Protein AF-G3ILC7-F1 (afdb_monomer_lite)

Organism: Cricetulus griseus (NCBI:txid10029)

pLDDT: mean 73.72, std 22.48, range [29.28, 97.94]

Secondary structure (DSSP, 8-state):
---PPPPP-------EEEEEGGGEEEEEEE--HHHHHHHHHHHHHHHHHT-PPS---------------SSSSS---EEEE--S-HHHHHHHHHHHHHHHT-SSEEEEE-GGGGG--HHHHHHHHHHHHHHS-EEEEEEETTEEEEEEES-HHHHHHHHHHHHHHHHHHHHHHHHHHHHHHHHHHT-

InterPro domains:
  IPR052056 Mono-ADP-ribosyltransferase ARTD/PARP [PTHR14453] (25-182)
  IPR057049 PARP14-like, eighth type I KH domain [PF23254] (106-169)

Structure (mmCIF, N/CA/C/O backbone):
data_AF-G3ILC7-F1
#
_entry.id   AF-G3ILC7-F1
#
loop_
_atom_site.group_PDB
_atom_site.id
_atom_site.type_symbol
_atom_site.label_atom_id
_atom_site.label_alt_id
_atom_site.label_comp_id
_atom_site.label_asym_id
_atom_site.label_entity_id
_atom_site.label_seq_id
_atom_site.pdbx_PDB_ins_code
_atom_site.Cartn_x
_atom_site.Cartn_y
_atom_site.Cartn_z
_atom_site.occupancy
_atom_site.B_iso_or_equiv
_atom_site.auth_seq_id
_atom_site.auth_comp_id
_atom_site.auth_asym_id
_atom_site.auth_atom_id
_atom_site.pdbx_PDB_model_num
ATOM 1 N N . MET A 1 1 ? -26.495 -52.339 -18.171 1.00 36.44 1 MET A N 1
ATOM 2 C CA . MET A 1 1 ? -25.657 -51.395 -17.406 1.00 36.44 1 MET A CA 1
ATOM 3 C C . MET A 1 1 ? -25.789 -50.063 -18.103 1.00 36.44 1 MET A C 1
ATOM 5 O O . MET A 1 1 ? -25.164 -49.865 -19.132 1.00 36.44 1 MET A O 1
ATOM 9 N N . GLU A 1 2 ? -26.702 -49.233 -17.615 1.00 30.00 2 GLU A N 1
ATOM 10 C CA . GLU A 1 2 ? -26.857 -47.849 -18.063 1.00 30.00 2 GLU A CA 1
ATOM 11 C C . GLU A 1 2 ? -25.769 -47.026 -17.366 1.00 30.00 2 GLU A C 1
ATOM 13 O O . GLU A 1 2 ? -25.673 -47.042 -16.137 1.00 30.00 2 GLU A O 1
ATOM 18 N N . LEU A 1 3 ? -24.903 -46.383 -18.148 1.00 32.28 3 LEU A N 1
ATOM 19 C CA . LEU A 1 3 ? -23.934 -45.415 -17.645 1.00 32.28 3 LEU A CA 1
ATOM 20 C C . LEU A 1 3 ? -24.656 -44.075 -17.511 1.00 32.28 3 LEU A C 1
ATOM 22 O O . LEU A 1 3 ? -24.985 -43.442 -18.511 1.00 32.28 3 LEU A O 1
ATOM 26 N N . SER A 1 4 ? -24.912 -43.654 -16.275 1.00 35.25 4 SER A N 1
ATOM 27 C CA . SER A 1 4 ? -25.427 -42.316 -15.989 1.00 35.25 4 SER A CA 1
ATOM 28 C C . SER A 1 4 ? -24.434 -41.248 -16.473 1.00 35.25 4 SER A C 1
ATOM 30 O O . SER A 1 4 ? -23.230 -41.399 -16.240 1.00 35.25 4 SER A O 1
ATOM 32 N N . PRO A 1 5 ? -24.893 -40.154 -17.104 1.00 36.25 5 PRO A N 1
ATOM 33 C CA . PRO A 1 5 ? -24.014 -39.059 -17.484 1.00 36.25 5 PRO A CA 1
ATOM 34 C C . PRO A 1 5 ? -23.532 -38.297 -16.242 1.00 36.25 5 PRO A C 1
ATOM 36 O O . PRO A 1 5 ? -24.313 -37.945 -15.358 1.00 36.25 5 PRO A O 1
ATOM 39 N N . ILE A 1 6 ? -22.222 -38.049 -16.196 1.00 36.16 6 ILE A N 1
ATOM 40 C CA . ILE A 1 6 ? -21.564 -37.156 -15.240 1.00 36.16 6 ILE A CA 1
ATOM 41 C C . ILE A 1 6 ? -22.166 -35.757 -15.399 1.00 36.16 6 ILE A C 1
ATOM 43 O O . ILE A 1 6 ? -22.054 -35.134 -16.453 1.00 36.16 6 ILE A O 1
ATOM 47 N N . SER A 1 7 ? -22.823 -35.280 -14.343 1.00 37.12 7 SER A N 1
ATOM 48 C CA . SER A 1 7 ? -23.274 -33.895 -14.238 1.00 37.12 7 SER A CA 1
ATOM 49 C C . SER A 1 7 ? -22.043 -32.982 -14.148 1.00 37.12 7 SER A C 1
ATOM 51 O O . SER A 1 7 ? -21.129 -33.308 -13.383 1.00 37.12 7 SER A O 1
ATOM 53 N N . PRO A 1 8 ? -21.978 -31.852 -14.877 1.00 35.16 8 PRO A N 1
ATOM 54 C CA . PRO A 1 8 ? -20.917 -30.878 -14.671 1.00 35.16 8 PRO A CA 1
ATOM 55 C C . PRO A 1 8 ? -21.060 -30.332 -13.249 1.00 35.16 8 PRO A C 1
ATOM 57 O O . PRO A 1 8 ? -22.100 -29.785 -12.882 1.00 35.16 8 PRO A O 1
ATOM 60 N N . GLY A 1 9 ? -20.041 -30.569 -12.425 1.00 29.28 9 GLY A N 1
ATOM 61 C CA . GLY A 1 9 ? -19.979 -30.048 -11.070 1.00 29.28 9 GLY A CA 1
ATOM 62 C C . GLY A 1 9 ? -19.940 -28.530 -11.128 1.00 29.28 9 GLY A C 1
ATOM 63 O O . GLY A 1 9 ? -18.918 -27.949 -11.479 1.00 29.28 9 GLY A O 1
ATOM 64 N N . THR A 1 10 ? -21.059 -27.896 -10.798 1.00 35.81 10 THR A N 1
ATOM 65 C CA . THR A 1 10 ? -21.107 -26.474 -10.480 1.00 35.81 10 THR A CA 1
ATOM 66 C C . THR A 1 10 ? -20.247 -26.290 -9.236 1.00 35.81 10 THR A C 1
ATOM 68 O O . THR A 1 10 ? -20.593 -26.777 -8.157 1.00 35.81 10 THR A O 1
ATOM 71 N N . THR A 1 11 ? -19.081 -25.664 -9.383 1.00 36.62 11 THR A N 1
ATOM 72 C CA . THR A 1 11 ? -18.300 -25.220 -8.230 1.00 36.62 11 THR A CA 1
ATOM 73 C C . THR A 1 11 ? -19.185 -24.277 -7.413 1.00 36.62 11 THR A C 1
ATOM 75 O O . THR A 1 11 ? -19.770 -23.351 -7.980 1.00 36.62 11 THR A O 1
ATOM 78 N N . PRO A 1 12 ? -19.372 -24.511 -6.104 1.00 36.44 12 PRO A N 1
ATOM 79 C CA . PRO A 1 12 ? -20.221 -23.638 -5.313 1.00 36.44 12 PRO A CA 1
ATOM 80 C C . PRO A 1 12 ? -19.581 -22.246 -5.261 1.00 36.44 12 PRO A C 1
ATOM 82 O O . PRO A 1 12 ? -18.451 -22.109 -4.783 1.00 36.44 12 PRO A O 1
ATOM 85 N N . SER A 1 13 ? -20.303 -21.215 -5.728 1.00 45.78 13 SER A N 1
ATOM 86 C CA . SER A 1 13 ? -20.018 -19.817 -5.371 1.00 45.78 13 SER A CA 1
ATOM 87 C C . SER A 1 13 ? -19.906 -19.763 -3.852 1.00 45.78 13 SER A C 1
ATOM 89 O O . SER A 1 13 ? -20.893 -19.907 -3.128 1.00 45.78 13 SER A O 1
ATOM 91 N N . SER A 1 14 ? -18.677 -19.651 -3.363 1.00 49.22 14 SER A N 1
ATOM 92 C CA . SER A 1 14 ? -18.388 -19.714 -1.939 1.00 49.22 14 SER A CA 1
ATOM 93 C C . SER A 1 14 ? -18.613 -18.331 -1.348 1.00 49.22 14 SER A C 1
ATOM 95 O O . SER A 1 14 ? -17.687 -17.526 -1.263 1.00 49.22 14 SER A O 1
ATOM 97 N N . ASN A 1 15 ? -19.863 -18.052 -0.983 1.00 54.12 15 ASN A N 1
ATOM 98 C CA . ASN A 1 15 ? -20.236 -16.843 -0.259 1.00 54.12 15 ASN A CA 1
ATOM 99 C C . ASN A 1 15 ? -19.631 -16.911 1.148 1.00 54.12 15 ASN A C 1
ATOM 101 O O . ASN A 1 15 ? -19.966 -17.817 1.915 1.00 54.12 15 ASN A O 1
ATOM 105 N N . VAL A 1 16 ? -18.750 -15.970 1.492 1.00 57.81 16 VAL A N 1
ATOM 106 C CA . VAL A 1 16 ? -18.211 -15.841 2.855 1.00 57.81 16 VAL A CA 1
ATOM 107 C C . VAL A 1 16 ? -18.828 -14.628 3.523 1.00 57.81 16 VAL A C 1
ATOM 109 O O . VAL A 1 16 ? -18.954 -13.564 2.920 1.00 57.81 16 VAL A O 1
ATOM 112 N N . MET A 1 17 ? -19.243 -14.812 4.773 1.00 57.06 17 MET A N 1
ATOM 113 C CA . MET A 1 17 ? -19.791 -13.760 5.612 1.00 57.06 17 MET A CA 1
ATOM 114 C C . MET A 1 17 ? -18.771 -13.428 6.698 1.00 57.06 17 MET A C 1
ATOM 116 O O . MET A 1 17 ? -18.520 -14.247 7.580 1.00 57.06 17 MET A O 1
ATOM 120 N N . LEU A 1 18 ? -18.197 -12.232 6.634 1.00 60.34 18 LEU A N 1
ATOM 121 C CA . LEU A 1 18 ? -17.281 -11.716 7.647 1.00 60.34 18 LEU A CA 1
ATOM 122 C C . LEU A 1 18 ? -18.056 -10.876 8.654 1.00 60.34 18 LEU A C 1
ATOM 124 O O . LEU A 1 18 ? -18.865 -10.036 8.264 1.00 60.34 18 LEU A O 1
ATOM 128 N N . GLN A 1 19 ? -17.805 -11.079 9.943 1.00 53.31 19 GLN A N 1
ATOM 129 C CA . GLN A 1 19 ? -18.230 -10.133 10.972 1.00 53.31 19 GLN A CA 1
ATOM 130 C C . GLN A 1 19 ? -17.264 -8.951 10.926 1.00 53.31 19 GLN A C 1
ATOM 132 O O . GLN A 1 19 ? -16.068 -9.127 11.144 1.00 53.31 19 GLN A O 1
ATOM 137 N N . ILE A 1 20 ? -17.778 -7.767 10.623 1.00 60.50 20 ILE A N 1
ATOM 138 C CA . ILE A 1 20 ? -17.030 -6.520 10.785 1.00 60.50 20 ILE A CA 1
ATOM 139 C C . ILE A 1 20 ? -17.476 -5.869 12.104 1.00 60.50 20 ILE A C 1
ATOM 141 O O . ILE A 1 20 ? -18.526 -6.219 12.657 1.00 60.50 20 ILE A O 1
ATOM 145 N N . GLY A 1 21 ? -16.667 -4.962 12.656 1.00 48.34 21 GLY A N 1
ATOM 146 C CA . GLY A 1 21 ? -16.980 -4.284 13.919 1.00 48.34 21 GLY A CA 1
ATOM 147 C C . GLY A 1 21 ? -18.415 -3.721 13.962 1.00 48.34 21 GLY A C 1
ATOM 148 O O . GLY A 1 21 ? -18.997 -3.385 12.936 1.00 48.34 21 GLY A O 1
ATOM 149 N N . GLN A 1 22 ? -18.994 -3.613 15.165 1.00 47.81 22 GLN A N 1
ATOM 150 C CA . GLN A 1 22 ? -20.378 -3.153 15.419 1.00 47.81 22 GLN A CA 1
ATOM 151 C C . GLN A 1 22 ? -21.516 -4.134 15.054 1.00 47.81 22 GLN A C 1
ATOM 153 O O . GLN A 1 22 ? -22.669 -3.720 14.943 1.00 47.81 22 GLN A O 1
ATOM 158 N N . GLY A 1 23 ? -21.239 -5.436 14.912 1.00 49.91 23 GLY A N 1
ATOM 159 C CA . GLY A 1 23 ? -22.278 -6.449 14.653 1.00 49.91 23 GLY A CA 1
ATOM 160 C C . GLY A 1 23 ? -22.820 -6.429 13.220 1.00 49.91 23 GLY A C 1
ATOM 161 O O . GLY A 1 23 ? -23.864 -7.020 12.940 1.00 49.91 23 GLY A O 1
ATOM 162 N N . GLN A 1 24 ? -22.118 -5.748 12.316 1.00 50.69 24 GLN A N 1
ATOM 163 C CA . GLN A 1 24 ? -22.395 -5.774 10.888 1.00 50.69 24 GLN A CA 1
ATOM 164 C C . GLN A 1 24 ? -21.724 -6.997 10.254 1.00 50.69 24 GLN A C 1
ATOM 166 O O . GLN A 1 24 ? -20.690 -7.481 10.716 1.00 50.69 24 GLN A O 1
ATOM 171 N N . THR A 1 25 ? -22.314 -7.503 9.175 1.00 48.38 25 THR A N 1
ATOM 172 C CA . THR A 1 25 ? -21.711 -8.565 8.370 1.00 48.38 25 THR A CA 1
ATOM 173 C C . THR A 1 25 ? -21.394 -8.044 6.978 1.00 48.38 25 THR A C 1
ATOM 175 O O . THR A 1 25 ? -22.165 -7.270 6.422 1.00 48.38 25 THR A O 1
ATOM 178 N N . LEU A 1 26 ? -20.255 -8.442 6.418 1.00 61.69 26 LEU A N 1
ATOM 179 C CA . LEU A 1 26 ? -19.885 -8.178 5.033 1.00 61.69 26 LEU A CA 1
ATOM 180 C C . LEU A 1 26 ? -19.928 -9.489 4.257 1.00 61.69 26 LEU A C 1
ATOM 182 O O . LEU A 1 26 ? -19.323 -10.478 4.676 1.00 61.69 26 LEU A O 1
ATOM 186 N N . GLN A 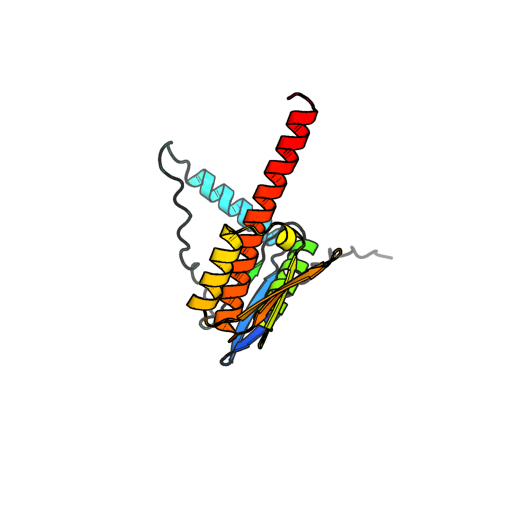1 27 ? -20.635 -9.503 3.131 1.00 64.00 27 GLN A N 1
ATOM 187 C CA . GLN A 1 27 ? -20.644 -10.658 2.236 1.00 64.00 27 GLN A CA 1
ATOM 188 C C . GLN A 1 27 ? -19.603 -10.483 1.133 1.00 64.00 27 GLN A C 1
ATOM 190 O O . GLN A 1 27 ? -19.665 -9.509 0.385 1.00 64.00 27 GLN A O 1
ATOM 195 N N . ILE A 1 28 ? -18.679 -11.434 1.003 1.00 63.06 28 ILE A N 1
ATOM 196 C CA . ILE A 1 28 ? -17.803 -11.536 -0.167 1.00 63.06 28 ILE A CA 1
ATOM 197 C C . ILE A 1 28 ? -18.391 -12.599 -1.087 1.00 63.06 28 ILE A C 1
ATOM 199 O O . ILE A 1 28 ? -18.446 -13.784 -0.742 1.00 63.06 28 ILE A O 1
ATOM 203 N N . VAL A 1 29 ? -18.860 -12.152 -2.250 1.00 59.38 29 VAL A N 1
ATOM 204 C CA . VAL A 1 29 ? -19.445 -13.011 -3.281 1.00 59.38 29 VAL A CA 1
ATOM 205 C C . VAL A 1 29 ? -18.416 -13.190 -4.387 1.00 59.38 29 VAL A C 1
ATOM 207 O O . VAL A 1 29 ? -17.982 -12.219 -5.006 1.00 59.38 29 VAL A O 1
ATOM 210 N N . GLN A 1 30 ? -18.022 -14.438 -4.630 1.00 54.72 30 GLN A N 1
ATOM 211 C CA . GLN A 1 30 ? -17.193 -14.805 -5.773 1.00 54.72 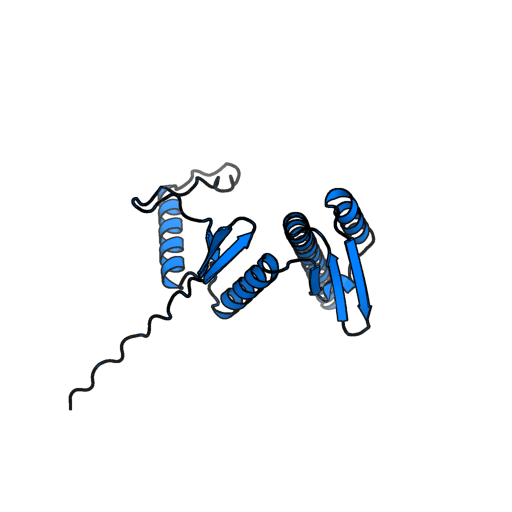30 GLN A CA 1
ATOM 212 C C . GLN A 1 30 ? -18.113 -15.145 -6.948 1.00 54.72 30 GLN A C 1
ATOM 214 O O . GLN A 1 30 ? -18.845 -16.141 -6.903 1.00 54.72 30 GLN A O 1
ATOM 219 N N . GLY A 1 31 ? -18.105 -14.306 -7.985 1.00 54.12 31 GLY A N 1
ATOM 220 C CA . GLY A 1 31 ? -18.853 -14.573 -9.211 1.00 54.12 31 GLY A CA 1
ATOM 221 C C . GLY A 1 31 ? -18.285 -15.773 -9.977 1.00 54.12 31 GLY A C 1
ATOM 222 O O . GLY A 1 31 ? -17.080 -15.872 -10.183 1.00 54.12 31 GLY A O 1
ATOM 223 N N . CYS A 1 32 ? -19.146 -16.687 -10.428 1.00 49.78 32 CYS A N 1
ATOM 224 C CA . CYS A 1 32 ? -18.773 -17.711 -11.406 1.00 49.78 32 CYS A CA 1
ATOM 225 C C . CYS A 1 32 ? -18.630 -17.094 -12.813 1.00 49.78 32 CYS A C 1
ATOM 227 O O . CYS A 1 32 ? -19.287 -16.099 -13.128 1.00 49.78 32 CYS A O 1
ATOM 229 N N . ILE A 1 33 ? -17.850 -17.742 -13.689 1.00 51.44 33 ILE A N 1
ATOM 230 C CA . ILE A 1 33 ? -17.643 -17.370 -15.109 1.00 51.44 33 ILE A CA 1
ATOM 231 C C . ILE A 1 33 ? -18.976 -17.088 -15.840 1.00 51.44 33 ILE A C 1
ATOM 233 O O . ILE A 1 33 ? -19.076 -16.186 -16.674 1.00 51.44 33 ILE A O 1
ATOM 237 N N . GLU A 1 34 ? -20.036 -17.822 -15.497 1.00 50.91 34 GLU A N 1
ATOM 238 C CA . GLU A 1 34 ? -21.376 -17.659 -16.074 1.00 50.91 34 GLU A CA 1
ATOM 239 C C . GLU A 1 34 ? -22.013 -16.296 -15.745 1.00 50.91 34 GLU A C 1
ATOM 241 O O . GLU A 1 34 ? -22.638 -15.680 -16.611 1.00 50.91 34 GLU A O 1
ATOM 246 N N . LEU A 1 35 ? -21.800 -15.776 -14.529 1.00 55.47 35 LEU A N 1
ATOM 247 C CA . LEU A 1 35 ? -22.321 -14.474 -14.101 1.00 55.47 35 LEU A CA 1
ATOM 248 C C . LEU A 1 35 ? -21.606 -13.327 -14.829 1.00 55.47 35 LEU A C 1
ATOM 250 O O . LEU A 1 35 ? -22.240 -12.349 -15.226 1.00 55.47 35 LEU A O 1
ATOM 254 N N . GLN A 1 36 ? -20.296 -13.476 -15.055 1.00 50.00 36 GLN A N 1
ATOM 255 C CA . GLN A 1 36 ? -19.500 -12.535 -15.842 1.00 50.00 36 GLN A CA 1
ATOM 256 C C . GLN A 1 36 ? -19.923 -12.551 -17.314 1.00 50.00 36 GLN A C 1
ATOM 258 O O . GLN A 1 36 ? -20.089 -11.492 -17.909 1.00 50.00 36 GLN A O 1
ATOM 263 N N . THR A 1 37 ? -20.146 -13.731 -17.896 1.00 55.12 37 THR A N 1
ATOM 264 C CA . THR A 1 37 ? -20.583 -13.862 -19.296 1.00 55.12 37 THR A CA 1
ATOM 265 C C . THR A 1 37 ? -21.942 -13.196 -19.504 1.00 55.12 37 THR A C 1
ATOM 267 O O . THR A 1 37 ? -22.119 -12.445 -20.462 1.00 55.12 37 THR A O 1
ATOM 270 N N . ALA A 1 38 ? -22.880 -13.402 -18.575 1.00 62.38 38 ALA A N 1
ATOM 271 C CA . ALA A 1 38 ? -24.177 -12.733 -18.593 1.00 62.38 38 ALA A CA 1
ATOM 272 C C . ALA A 1 38 ? -24.044 -11.210 -18.424 1.00 62.38 38 ALA A C 1
ATOM 274 O O . ALA A 1 38 ? -24.676 -10.457 -19.164 1.00 62.38 38 ALA A O 1
ATOM 275 N N . PHE A 1 39 ? -23.189 -10.747 -17.506 1.00 65.06 39 PHE A N 1
ATOM 276 C CA . PHE A 1 39 ? -22.925 -9.321 -17.310 1.00 65.06 39 PHE A CA 1
ATOM 277 C C . PHE A 1 39 ? -22.293 -8.674 -18.550 1.00 65.06 39 PHE A C 1
ATOM 279 O O . PHE A 1 39 ? -22.778 -7.649 -19.022 1.00 65.06 39 PHE A O 1
ATOM 286 N N . CYS A 1 40 ? -21.256 -9.284 -19.128 1.00 62.56 40 CYS A N 1
ATOM 287 C CA . CYS A 1 40 ? -20.611 -8.811 -20.350 1.00 62.56 40 CYS A CA 1
ATOM 288 C C . CYS A 1 40 ? -21.592 -8.787 -21.527 1.00 62.56 40 CYS A C 1
ATOM 290 O O . CYS A 1 40 ? -21.664 -7.777 -22.223 1.00 62.56 40 CYS A O 1
ATOM 292 N N . ALA A 1 41 ? -22.391 -9.842 -21.716 1.00 71.81 41 ALA A N 1
ATOM 293 C CA . ALA A 1 41 ? -23.409 -9.889 -22.763 1.00 71.81 41 ALA A CA 1
ATOM 294 C C . ALA A 1 41 ? -24.468 -8.784 -22.591 1.00 71.81 41 ALA A C 1
ATOM 296 O O . ALA A 1 41 ? -24.829 -8.123 -23.566 1.00 71.81 41 ALA A O 1
ATOM 297 N N . GLU A 1 42 ? -24.922 -8.535 -21.360 1.00 70.00 42 GLU A N 1
ATOM 298 C CA . GLU A 1 42 ? -25.873 -7.463 -21.050 1.00 70.00 42 GLU A CA 1
ATOM 299 C C . GLU A 1 42 ? -25.260 -6.072 -21.292 1.00 70.00 42 GLU A C 1
ATOM 301 O O . GLU A 1 42 ? -25.906 -5.198 -21.873 1.00 70.00 42 GLU A O 1
ATOM 306 N N . MET A 1 43 ? -23.992 -5.864 -20.926 1.00 67.12 43 MET A N 1
ATOM 307 C CA . MET A 1 43 ? -23.284 -4.602 -21.167 1.00 67.12 43 MET A CA 1
ATOM 308 C C . MET A 1 43 ? -23.029 -4.355 -22.658 1.00 67.12 43 MET A C 1
ATOM 310 O O . MET A 1 43 ? -23.213 -3.234 -23.132 1.00 67.12 43 MET A O 1
ATOM 314 N N . THR A 1 44 ? -22.678 -5.386 -23.431 1.00 68.12 44 THR A N 1
ATOM 315 C CA . THR A 1 44 ? -22.556 -5.295 -24.894 1.00 68.12 44 THR A CA 1
ATOM 316 C C . THR A 1 44 ? -23.905 -5.004 -25.550 1.00 68.12 44 THR A C 1
ATOM 318 O O . THR A 1 44 ? -23.980 -4.176 -26.456 1.00 68.12 44 THR A O 1
ATOM 321 N N . LYS A 1 45 ? -24.990 -5.617 -25.066 1.00 71.88 45 LYS A N 1
ATOM 322 C CA . LYS A 1 45 ? -26.352 -5.322 -25.526 1.00 71.88 45 LYS A CA 1
ATOM 323 C C . LYS A 1 45 ? -26.717 -3.854 -25.281 1.00 71.88 45 LYS A C 1
ATOM 325 O O . LYS A 1 45 ? -27.097 -3.171 -26.228 1.00 71.88 45 LYS A O 1
ATOM 330 N N . ARG A 1 46 ? -26.509 -3.341 -24.062 1.00 64.00 46 ARG A N 1
ATOM 331 C CA . ARG A 1 46 ? -26.756 -1.925 -23.725 1.00 64.00 46 ARG A CA 1
ATOM 332 C C . ARG A 1 46 ? -25.869 -0.965 -24.515 1.00 64.00 46 ARG A C 1
ATOM 334 O O . ARG A 1 46 ? -26.338 0.086 -24.934 1.00 64.00 46 ARG A O 1
ATOM 341 N N . SER A 1 47 ? -24.612 -1.330 -24.764 1.00 58.72 47 SER A N 1
ATOM 342 C CA . SER A 1 47 ? -23.704 -0.549 -25.614 1.00 58.72 47 SER A CA 1
ATOM 343 C C . SER A 1 47 ? -24.209 -0.443 -27.057 1.00 58.72 47 SER A C 1
ATOM 345 O O . SER A 1 47 ? -24.089 0.615 -27.670 1.00 58.72 47 SER A O 1
ATOM 347 N N . ASN A 1 48 ? -24.775 -1.521 -27.602 1.00 61.25 48 ASN A N 1
ATOM 348 C CA . ASN A 1 48 ? -25.319 -1.542 -28.961 1.00 61.25 48 ASN A CA 1
ATOM 349 C C . ASN A 1 48 ? -26.663 -0.804 -29.060 1.00 61.25 48 ASN A C 1
ATOM 351 O O . ASN A 1 48 ? -26.908 -0.118 -30.049 1.00 61.25 48 ASN A O 1
ATOM 355 N N . GLU A 1 49 ? -27.510 -0.902 -28.031 1.00 59.22 49 GLU A N 1
ATOM 356 C CA . GLU A 1 49 ? -28.765 -0.141 -27.918 1.00 59.22 49 GLU A CA 1
ATOM 357 C C . GLU A 1 49 ? -28.522 1.369 -27.785 1.00 59.22 49 GLU A C 1
ATOM 359 O O . GLU A 1 49 ? -29.332 2.171 -28.246 1.00 59.22 49 GLU A O 1
ATOM 364 N N . LEU A 1 50 ? -27.392 1.761 -27.189 1.00 51.62 50 LEU A N 1
ATOM 365 C CA . LEU A 1 50 ? -27.025 3.158 -26.973 1.00 51.62 50 LEU A CA 1
ATOM 366 C C . LEU A 1 50 ? -26.258 3.800 -28.130 1.00 51.62 50 LEU A C 1
ATOM 368 O O . LEU A 1 50 ? -25.847 4.936 -27.931 1.00 51.62 50 LEU A O 1
ATOM 372 N N . SER A 1 51 ? -26.065 3.127 -29.281 1.00 45.81 51 SER A N 1
ATOM 373 C CA . SER A 1 51 ? -25.247 3.566 -30.434 1.00 45.81 51 SER A CA 1
ATOM 374 C C . SER A 1 51 ? -25.039 5.090 -30.487 1.00 45.81 51 SER A C 1
ATOM 376 O O . SER A 1 51 ? -25.843 5.831 -31.060 1.00 45.81 51 SER A O 1
ATOM 378 N N . LEU A 1 52 ? -23.990 5.568 -29.811 1.00 45.75 52 LEU A N 1
ATOM 379 C CA . LEU A 1 52 ? -23.786 6.993 -29.597 1.00 45.75 52 LEU A CA 1
ATOM 380 C C . LEU A 1 52 ? -23.284 7.585 -30.907 1.00 45.75 52 LEU A C 1
ATOM 382 O O . LEU A 1 52 ? -22.204 7.234 -31.389 1.00 45.75 52 LEU A O 1
ATOM 386 N N . SER A 1 53 ? -24.058 8.520 -31.463 1.00 43.06 53 SER A N 1
ATOM 387 C CA . SER A 1 53 ? -23.502 9.522 -32.362 1.00 43.06 53 SER A CA 1
ATOM 388 C C . SER A 1 53 ? -22.282 10.131 -31.678 1.00 43.06 53 SER A C 1
ATOM 390 O O . SER A 1 53 ? -22.355 10.557 -30.524 1.00 43.06 53 SER A O 1
ATOM 392 N N . SER A 1 54 ? -21.162 10.111 -32.384 1.00 49.22 54 SER A N 1
ATOM 393 C CA . SER A 1 54 ? -19.850 10.488 -31.886 1.00 49.22 54 SER A CA 1
ATOM 394 C C . SER A 1 54 ? -19.840 11.870 -31.221 1.00 49.22 54 SER A C 1
ATOM 396 O O . SER A 1 54 ? -20.478 12.801 -31.710 1.00 49.22 54 SER A O 1
ATOM 398 N N . ASN A 1 55 ? -19.019 11.984 -30.169 1.00 44.34 55 ASN A N 1
ATOM 399 C CA . ASN A 1 55 ? -18.625 13.187 -29.418 1.00 44.34 55 ASN A CA 1
ATOM 400 C C . ASN A 1 55 ? -19.433 13.493 -28.145 1.00 44.34 55 ASN A C 1
ATOM 402 O O . ASN A 1 55 ? -20.259 14.395 -28.125 1.00 44.34 55 ASN A O 1
ATOM 406 N N . SER A 1 56 ? -19.081 12.853 -27.028 1.00 39.88 56 SER A N 1
ATOM 407 C CA . SER A 1 56 ? -18.661 13.584 -25.820 1.00 39.88 56 SER A CA 1
ATOM 408 C C . SER A 1 56 ? -18.034 12.625 -24.803 1.00 39.88 56 SER A C 1
ATOM 410 O O . SER A 1 56 ? -18.292 11.427 -24.831 1.00 39.88 56 SER A O 1
ATOM 412 N N . VAL A 1 57 ? -17.137 13.195 -23.995 1.00 37.41 57 VAL A N 1
ATOM 413 C CA . VAL A 1 57 ? -16.480 12.701 -22.777 1.00 37.41 57 VAL A CA 1
ATOM 414 C C . VAL A 1 57 ? -17.027 11.372 -22.243 1.00 37.41 57 VAL A C 1
ATOM 416 O O . VAL A 1 57 ? -18.213 11.262 -21.951 1.00 37.41 57 VAL A O 1
ATOM 419 N N . LEU A 1 58 ? -16.132 10.396 -22.046 1.00 40.12 58 LEU A N 1
ATOM 420 C CA . LEU A 1 58 ? -16.375 9.194 -21.245 1.00 40.12 58 LEU A CA 1
ATOM 421 C C . LEU A 1 58 ? -16.809 9.609 -19.831 1.00 40.12 58 LEU A C 1
ATOM 423 O O . LEU A 1 58 ? -15.990 9.748 -18.924 1.00 40.12 58 LEU A O 1
ATOM 427 N N . SER A 1 59 ? -18.103 9.842 -19.640 1.00 36.16 59 SER A N 1
ATOM 428 C CA . SER A 1 59 ? -18.695 9.865 -18.317 1.00 36.16 59 SER A CA 1
ATOM 429 C C . SER A 1 59 ? -18.591 8.447 -17.782 1.00 36.16 59 SER A C 1
ATOM 431 O O . SER A 1 59 ? -19.257 7.531 -18.267 1.00 36.16 59 SER A O 1
ATOM 433 N N . VAL A 1 60 ? -17.704 8.281 -16.801 1.00 34.81 60 VAL A N 1
ATOM 434 C CA . VAL A 1 60 ? -17.699 7.158 -15.862 1.00 34.81 60 VAL A CA 1
ATOM 435 C C . VAL A 1 60 ? -19.158 6.815 -15.546 1.00 34.81 60 VAL A C 1
ATOM 437 O O . VAL A 1 60 ? -19.907 7.743 -15.219 1.00 34.81 60 VAL A O 1
ATOM 440 N N . PRO A 1 61 ? -19.601 5.548 -15.662 1.00 38.34 61 PRO A N 1
ATOM 441 C CA . PRO A 1 61 ? -20.963 5.204 -15.304 1.00 38.34 61 PRO A CA 1
ATOM 442 C C . PRO A 1 61 ? -21.151 5.605 -13.848 1.00 38.34 61 PRO A C 1
ATOM 444 O O . PRO A 1 61 ? -20.505 5.062 -12.951 1.00 38.34 61 PRO A O 1
ATOM 447 N N . GLN A 1 62 ? -21.990 6.610 -13.620 1.00 35.81 62 GLN A N 1
ATOM 448 C CA . GLN A 1 62 ? -22.410 6.972 -12.284 1.00 35.81 62 GLN A CA 1
ATOM 449 C C . GLN A 1 62 ? -23.007 5.708 -11.669 1.00 35.81 62 GLN A C 1
ATOM 451 O O . GLN A 1 62 ? -23.956 5.148 -12.217 1.00 35.81 62 GLN A O 1
ATOM 456 N N . TRP A 1 63 ? -22.414 5.239 -10.568 1.00 30.25 63 TRP A N 1
ATOM 457 C CA . TRP A 1 63 ? -22.898 4.089 -9.813 1.00 30.25 63 TRP A CA 1
ATOM 458 C C . TRP A 1 63 ? -24.292 4.421 -9.281 1.00 30.25 63 TRP A C 1
ATOM 460 O O . TRP A 1 63 ? -24.470 4.932 -8.175 1.00 30.25 63 TRP A O 1
ATOM 470 N N . THR A 1 64 ? -25.319 4.163 -10.081 1.00 35.62 64 THR A N 1
ATOM 471 C CA . THR A 1 64 ? -26.683 4.115 -9.586 1.00 35.62 64 THR A CA 1
ATOM 472 C C . THR A 1 64 ? -26.777 2.843 -8.769 1.00 35.62 64 THR A C 1
ATOM 474 O O . THR A 1 64 ? -26.655 1.745 -9.312 1.00 35.62 64 THR A O 1
ATOM 477 N N . ARG A 1 65 ? -26.927 3.012 -7.449 1.00 43.69 65 ARG A N 1
ATOM 478 C CA . ARG A 1 65 ? -27.333 1.972 -6.498 1.00 43.69 65 ARG A CA 1
ATOM 479 C C . ARG A 1 65 ? -28.312 1.031 -7.206 1.00 43.69 65 ARG A C 1
ATOM 481 O O . ARG A 1 65 ? -29.382 1.481 -7.604 1.00 43.69 65 ARG A O 1
ATOM 488 N N . GLY A 1 66 ? -27.883 -0.212 -7.434 1.00 40.47 66 GLY A N 1
ATOM 489 C CA . GLY A 1 66 ? -28.600 -1.170 -8.271 1.00 40.47 66 GLY A CA 1
ATOM 490 C C . GLY A 1 66 ? -30.071 -1.272 -7.882 1.00 40.47 66 GLY A C 1
ATOM 491 O O . GLY A 1 66 ? -30.410 -1.237 -6.696 1.00 40.47 66 GLY A O 1
ATOM 492 N N . GLU A 1 67 ? -30.935 -1.365 -8.894 1.00 39.97 67 GLU A N 1
ATOM 493 C CA . GLU A 1 67 ? -32.363 -1.576 -8.706 1.00 39.97 67 GLU A CA 1
ATOM 494 C C . GLU A 1 67 ? -32.601 -2.797 -7.816 1.00 39.97 67 GLU A C 1
ATOM 496 O O . GLU A 1 67 ? -32.087 -3.896 -8.034 1.00 39.97 67 GLU A O 1
ATOM 501 N N . GLN A 1 68 ? -33.386 -2.543 -6.777 1.00 46.66 68 GLN A N 1
ATOM 502 C CA . GLN A 1 68 ? -33.808 -3.469 -5.747 1.00 46.66 68 GLN A CA 1
ATOM 503 C C . GLN A 1 68 ? -34.566 -4.638 -6.398 1.00 46.66 68 GLN A C 1
ATOM 505 O O . GLN A 1 68 ? -35.760 -4.539 -6.678 1.00 46.66 68 GLN A O 1
ATOM 510 N N . ARG A 1 69 ? -33.889 -5.769 -6.645 1.00 41.22 69 ARG A N 1
ATOM 511 C CA . ARG A 1 69 ? -34.595 -7.044 -6.835 1.00 41.22 69 ARG A CA 1
ATOM 512 C C . ARG A 1 69 ? -35.244 -7.379 -5.498 1.00 41.22 69 ARG A C 1
ATOM 514 O O . ARG A 1 69 ? -34.559 -7.541 -4.495 1.00 41.22 69 ARG A O 1
ATOM 521 N N . GLY A 1 70 ? -36.572 -7.352 -5.497 1.00 38.25 70 GLY A N 1
ATOM 522 C CA . GLY A 1 70 ? -37.381 -7.337 -4.290 1.00 38.25 70 GLY A CA 1
ATOM 523 C C . GLY A 1 70 ? -37.115 -8.489 -3.325 1.00 38.25 70 GLY A C 1
ATOM 524 O O . GLY A 1 70 ? -36.844 -9.618 -3.730 1.00 38.25 70 GLY A O 1
ATOM 525 N N . GLY A 1 71 ? -37.308 -8.178 -2.043 1.00 38.88 71 GLY A N 1
ATOM 526 C CA . GLY A 1 71 ? -37.752 -9.155 -1.059 1.00 38.88 71 GLY A CA 1
ATOM 527 C C . GLY A 1 71 ? -36.701 -9.762 -0.140 1.00 38.88 71 GLY A C 1
ATOM 528 O O . GLY A 1 71 ? -36.882 -10.916 0.213 1.00 38.88 71 GLY A O 1
ATOM 529 N N . LEU A 1 72 ? -35.669 -9.029 0.290 1.00 41.47 72 LEU A N 1
ATOM 530 C CA . LEU A 1 72 ? -34.974 -9.286 1.560 1.00 41.47 72 LEU A CA 1
ATOM 531 C C . LEU A 1 72 ? -34.594 -7.934 2.191 1.00 41.47 72 LEU A C 1
ATOM 533 O O . LEU A 1 72 ? -34.189 -7.021 1.471 1.00 41.47 72 LEU A O 1
ATOM 537 N N . GLU A 1 73 ? -34.810 -7.816 3.506 1.00 47.50 73 GLU A N 1
ATOM 538 C CA . GLU A 1 73 ? -34.403 -6.722 4.410 1.00 47.50 73 GLU A CA 1
ATOM 539 C C . GLU A 1 73 ? -33.109 -6.035 3.965 1.00 47.50 73 GLU A C 1
ATOM 541 O O . GLU A 1 73 ? -32.221 -6.729 3.478 1.00 47.50 73 GLU A O 1
ATOM 546 N N . ALA A 1 74 ? -33.005 -4.707 4.136 1.00 52.91 74 ALA A N 1
ATOM 547 C CA . ALA A 1 74 ? -31.864 -3.881 3.720 1.00 52.91 74 ALA A CA 1
ATOM 548 C C . ALA A 1 74 ? -30.528 -4.612 3.944 1.00 52.91 74 ALA A C 1
ATOM 550 O O . ALA A 1 74 ? -30.010 -4.661 5.058 1.00 52.91 74 ALA A O 1
ATOM 551 N N . GLY A 1 75 ? -30.046 -5.258 2.878 1.00 63.97 75 GLY A N 1
ATOM 552 C CA . GLY A 1 75 ? -29.043 -6.304 2.994 1.00 63.97 75 GLY A CA 1
ATOM 553 C C . GLY A 1 75 ? -27.739 -5.738 3.521 1.00 63.97 75 GLY A C 1
ATOM 554 O O . GLY A 1 75 ? -27.335 -4.641 3.130 1.00 63.97 75 GLY A O 1
ATOM 555 N N . SER A 1 76 ? -27.094 -6.503 4.398 1.00 63.50 76 SER A N 1
ATOM 556 C CA . SER A 1 76 ? -25.702 -6.309 4.785 1.00 63.50 76 SER A CA 1
ATOM 557 C C . SER A 1 76 ? -24.841 -5.885 3.584 1.00 63.50 76 SER A C 1
ATOM 559 O O . SER A 1 76 ? -25.041 -6.416 2.486 1.00 63.50 76 SER A O 1
ATOM 561 N N . PRO A 1 77 ? -23.893 -4.945 3.756 1.00 78.56 77 PRO A N 1
ATOM 562 C CA . PRO A 1 77 ? -23.001 -4.546 2.675 1.00 78.56 77 PRO A CA 1
ATOM 563 C C . PRO A 1 77 ? -22.307 -5.775 2.069 1.00 78.56 77 PRO A C 1
ATOM 565 O O . PRO A 1 77 ? -21.964 -6.728 2.771 1.00 78.56 77 PRO A O 1
ATOM 568 N N . ALA A 1 78 ? -22.119 -5.762 0.750 1.00 78.06 78 ALA A N 1
ATOM 569 C CA . ALA A 1 78 ? -21.514 -6.864 0.012 1.00 78.06 78 ALA A CA 1
ATOM 570 C C . ALA A 1 78 ? -20.425 -6.352 -0.938 1.00 78.06 78 ALA A C 1
ATOM 572 O O . ALA A 1 78 ? -20.606 -5.328 -1.601 1.00 78.06 78 ALA A O 1
ATOM 573 N N . ILE A 1 79 ? -19.317 -7.090 -1.021 1.00 81.50 79 ILE A N 1
ATOM 574 C CA . ILE A 1 79 ? -18.258 -6.912 -2.015 1.00 81.50 79 ILE A CA 1
ATOM 575 C C . ILE A 1 79 ? -18.403 -8.029 -3.047 1.00 81.50 79 ILE A C 1
ATOM 577 O O . ILE A 1 79 ? -18.348 -9.214 -2.716 1.00 81.50 79 ILE A O 1
ATOM 581 N N . ASN A 1 80 ? -18.590 -7.644 -4.308 1.00 82.38 80 ASN A N 1
ATOM 582 C CA . ASN A 1 80 ? -18.644 -8.580 -5.422 1.00 82.38 80 ASN A CA 1
ATOM 583 C C . ASN A 1 80 ? -17.272 -8.653 -6.098 1.00 82.38 80 ASN A C 1
ATOM 585 O O . ASN A 1 80 ? -16.836 -7.676 -6.710 1.00 82.38 80 ASN A O 1
ATOM 589 N N . LEU A 1 81 ? -16.609 -9.805 -5.997 1.00 78.56 81 LEU A N 1
ATOM 590 C CA . LEU A 1 81 ? -15.360 -10.070 -6.701 1.00 78.56 81 LEU A CA 1
ATOM 591 C C . LEU A 1 81 ? -15.674 -10.646 -8.077 1.00 78.56 81 LEU A C 1
ATOM 593 O O . LEU A 1 81 ? -16.392 -11.641 -8.202 1.00 78.56 81 LEU A O 1
ATOM 597 N N . MET A 1 82 ? -15.123 -10.015 -9.111 1.00 79.12 82 MET A N 1
ATOM 598 C CA . MET A 1 82 ? -15.294 -10.414 -10.505 1.00 79.12 82 MET A CA 1
ATOM 599 C C . MET A 1 82 ? -13.923 -10.589 -11.151 1.00 79.12 82 MET A C 1
ATOM 601 O O . MET A 1 82 ? -13.100 -9.680 -11.108 1.00 79.12 82 MET A O 1
ATOM 605 N N . GLY A 1 83 ? -13.696 -11.744 -11.769 1.00 75.19 83 GLY A N 1
ATOM 606 C CA . GLY A 1 83 ? -12.459 -12.080 -12.464 1.00 75.19 83 GLY A CA 1
ATOM 607 C C . GLY A 1 83 ? -12.668 -13.292 -13.367 1.00 75.19 83 GLY A C 1
ATOM 608 O O . GLY A 1 83 ? -13.621 -14.048 -13.185 1.00 75.19 83 GLY A O 1
ATOM 609 N N . VAL A 1 84 ? -11.802 -13.452 -14.370 1.00 74.06 84 VAL A N 1
ATOM 610 C CA . VAL A 1 84 ? -11.806 -14.631 -15.261 1.00 74.06 84 VAL A CA 1
ATOM 611 C C . VAL A 1 84 ? -11.004 -15.792 -14.674 1.00 74.06 84 VAL A C 1
ATOM 613 O O . VAL A 1 84 ? -11.268 -16.949 -14.989 1.00 74.06 84 VAL A O 1
ATOM 616 N N . ASN A 1 85 ? -10.021 -15.476 -13.831 1.00 81.94 85 ASN A N 1
ATOM 617 C CA . ASN A 1 85 ? -9.117 -16.429 -13.216 1.00 81.94 85 ASN A CA 1
ATOM 618 C C . ASN A 1 85 ? -9.581 -16.724 -11.785 1.00 81.94 85 ASN A C 1
ATOM 620 O O . ASN A 1 85 ? -9.612 -15.840 -10.931 1.00 81.94 85 ASN A O 1
ATOM 624 N N . SER A 1 86 ? -9.936 -17.979 -11.518 1.00 77.31 86 SER A N 1
ATOM 625 C CA . SER A 1 86 ? -10.392 -18.403 -10.195 1.00 77.31 86 SER A CA 1
ATOM 626 C C . SER A 1 86 ? -9.318 -18.282 -9.113 1.00 77.31 86 SER A C 1
ATOM 628 O O . SER A 1 86 ? -9.671 -18.057 -7.961 1.00 77.31 86 SER A O 1
ATOM 630 N N . GLU A 1 87 ? -8.039 -18.434 -9.464 1.00 81.12 87 GLU A N 1
ATOM 631 C CA . GLU A 1 87 ? -6.913 -18.325 -8.529 1.00 81.12 87 GLU A CA 1
ATOM 632 C C . GLU A 1 87 ? -6.729 -16.873 -8.077 1.00 81.12 87 GLU A C 1
ATOM 634 O O . GLU A 1 87 ? -6.785 -16.600 -6.883 1.00 81.12 87 GLU A O 1
ATOM 639 N N . GLU A 1 88 ? -6.694 -15.927 -9.021 1.00 81.06 88 GLU A N 1
ATOM 640 C CA . GLU A 1 88 ? -6.650 -14.484 -8.725 1.00 81.06 88 GLU A CA 1
ATOM 641 C C . GLU A 1 88 ? -7.841 -14.037 -7.866 1.00 81.06 88 GLU A C 1
ATOM 643 O O . GLU A 1 88 ? -7.704 -13.207 -6.969 1.00 81.06 88 GLU A O 1
ATOM 648 N N . MET A 1 89 ? -9.028 -14.602 -8.109 1.00 83.31 89 MET A N 1
ATOM 649 C CA . MET A 1 89 ? -10.205 -14.312 -7.290 1.00 83.31 89 MET A CA 1
ATOM 650 C C . MET A 1 89 ? -10.081 -14.852 -5.864 1.00 83.31 89 MET A C 1
ATOM 652 O O . MET A 1 89 ? -10.523 -14.184 -4.928 1.00 83.31 89 MET A O 1
ATOM 656 N N . CYS A 1 90 ? -9.512 -16.048 -5.690 1.00 81.12 90 CYS A N 1
ATOM 657 C CA . CYS A 1 90 ? -9.242 -16.607 -4.368 1.00 81.12 90 CYS A CA 1
ATOM 658 C C . CYS A 1 90 ? -8.206 -15.762 -3.621 1.00 81.12 90 CYS A C 1
ATOM 660 O O . CYS A 1 90 ? -8.450 -15.394 -2.475 1.00 81.12 90 CYS A O 1
ATOM 662 N N . GLU A 1 91 ? -7.114 -15.373 -4.277 1.00 85.19 91 GLU A N 1
ATOM 663 C CA . GLU A 1 91 ? -6.086 -14.510 -3.685 1.00 85.19 91 GLU A CA 1
ATOM 664 C C . GLU A 1 91 ? -6.648 -13.139 -3.284 1.00 85.19 91 GLU A C 1
ATOM 666 O O . GLU A 1 91 ? -6.423 -12.674 -2.163 1.00 85.19 91 GLU A O 1
ATOM 671 N N . ALA A 1 92 ? -7.442 -12.510 -4.158 1.00 85.06 92 ALA A N 1
ATOM 672 C CA . ALA A 1 92 ? -8.096 -11.235 -3.867 1.00 85.06 92 ALA A CA 1
ATOM 673 C C . ALA A 1 92 ? -9.047 -11.347 -2.670 1.00 85.06 92 ALA A C 1
ATOM 675 O O . ALA A 1 92 ? -9.074 -10.471 -1.803 1.00 85.06 92 ALA A O 1
ATOM 676 N N . LYS A 1 93 ? -9.811 -12.441 -2.595 1.00 85.06 93 LYS A N 1
ATOM 677 C CA . LYS A 1 93 ? -10.693 -12.723 -1.463 1.00 85.06 93 LYS A CA 1
ATOM 678 C C . LYS A 1 93 ? -9.904 -12.870 -0.166 1.00 85.06 93 LYS A C 1
ATOM 680 O O . LYS A 1 93 ? -10.220 -12.176 0.796 1.00 85.06 93 LYS A O 1
ATOM 685 N N . GLU A 1 94 ? -8.880 -13.717 -0.145 1.00 86.94 94 GLU A N 1
ATOM 686 C CA . GLU A 1 94 ? -8.040 -13.921 1.041 1.00 86.94 94 GLU A CA 1
ATOM 687 C C . GLU A 1 94 ? -7.357 -12.623 1.484 1.00 86.94 94 GLU A C 1
ATOM 689 O O . GLU A 1 94 ? -7.190 -12.377 2.680 1.00 86.94 94 GLU A O 1
ATOM 694 N N . TRP A 1 95 ? -6.972 -11.769 0.532 1.00 91.12 95 TRP A N 1
ATOM 695 C CA . TRP A 1 95 ? -6.405 -10.461 0.833 1.00 91.12 95 TRP A CA 1
ATOM 696 C C . TRP A 1 95 ? -7.407 -9.512 1.495 1.00 91.12 95 TRP A C 1
ATOM 698 O O . TRP A 1 95 ? -7.089 -8.943 2.541 1.00 91.12 95 TRP A O 1
ATOM 708 N N . ILE A 1 96 ? -8.630 -9.409 0.966 1.00 89.94 96 ILE A N 1
ATOM 709 C CA . ILE A 1 96 ? -9.698 -8.599 1.576 1.00 89.94 96 ILE A CA 1
ATOM 710 C C . ILE A 1 96 ? -10.066 -9.136 2.960 1.00 89.94 96 ILE A C 1
ATOM 712 O O . ILE A 1 96 ? -10.203 -8.358 3.901 1.00 89.94 96 ILE A O 1
ATOM 716 N N . GLU A 1 97 ? -10.206 -10.455 3.104 1.00 87.00 97 GLU A N 1
ATOM 717 C CA . GLU A 1 97 ? -10.499 -11.092 4.390 1.00 87.00 97 GLU A CA 1
ATOM 718 C C . GLU A 1 97 ? -9.432 -10.724 5.424 1.00 87.00 97 GLU A C 1
ATOM 720 O O . GLU A 1 97 ? -9.764 -10.186 6.480 1.00 87.00 97 GLU A O 1
ATOM 725 N N . ARG A 1 98 ? -8.151 -10.903 5.082 1.00 88.94 98 ARG A N 1
ATOM 726 C CA . ARG A 1 98 ? -7.024 -10.560 5.958 1.00 88.94 98 ARG A CA 1
ATOM 727 C C . ARG A 1 98 ? -7.027 -9.088 6.358 1.00 88.94 98 ARG A C 1
ATOM 729 O O . ARG A 1 98 ? -6.822 -8.788 7.532 1.00 88.94 98 ARG A O 1
ATOM 736 N N . LEU A 1 99 ? -7.275 -8.188 5.406 1.00 90.62 99 LEU A N 1
ATOM 737 C CA . LEU A 1 99 ? -7.338 -6.747 5.650 1.00 90.62 99 LEU A CA 1
ATOM 738 C C . LEU A 1 99 ? -8.468 -6.381 6.621 1.00 90.62 99 LEU A C 1
ATOM 740 O O . LEU A 1 99 ? -8.253 -5.630 7.568 1.00 90.62 99 LEU A O 1
ATOM 744 N N . LEU A 1 100 ? -9.661 -6.935 6.415 1.00 86.94 100 LEU A N 1
ATOM 745 C CA . LEU A 1 100 ? -10.829 -6.628 7.241 1.00 86.94 100 LEU A CA 1
ATOM 746 C C . LEU A 1 100 ? -10.762 -7.262 8.634 1.00 86.94 100 LEU A C 1
ATOM 748 O O . LEU A 1 100 ? -11.353 -6.728 9.568 1.00 86.94 100 LEU A O 1
ATOM 752 N N . THR A 1 101 ? -10.043 -8.374 8.793 1.00 84.69 101 THR A N 1
ATOM 753 C CA . THR A 1 101 ? -9.844 -9.030 10.098 1.00 84.69 101 THR A CA 1
ATOM 754 C C . THR A 1 101 ? -8.633 -8.510 10.879 1.00 84.69 101 THR A C 1
ATOM 756 O O . THR A 1 101 ? -8.403 -8.951 12.000 1.00 84.69 101 THR A O 1
ATOM 759 N N . SER A 1 102 ? -7.845 -7.589 10.317 1.00 82.19 102 SER A N 1
ATOM 760 C CA . SER A 1 102 ? -6.712 -6.965 11.014 1.00 82.19 102 SER A CA 1
ATOM 761 C C . SER A 1 102 ? -7.218 -6.061 12.145 1.00 82.19 102 SER A C 1
ATOM 763 O O . SER A 1 102 ? -7.926 -5.089 11.887 1.00 82.19 102 SER A O 1
ATOM 765 N N . GLU A 1 103 ? -6.850 -6.358 13.395 1.00 76.94 103 GLU A N 1
ATOM 766 C CA . GLU A 1 103 ? -7.382 -5.631 14.564 1.00 76.94 103 GLU A CA 1
ATOM 767 C C . GLU A 1 103 ? -6.505 -4.453 15.027 1.00 76.94 103 GLU A C 1
ATOM 769 O O . GLU A 1 103 ? -7.028 -3.498 15.593 1.00 76.94 103 GLU A O 1
ATOM 774 N N . GLU A 1 104 ? -5.191 -4.477 14.774 1.00 85.38 104 GLU A N 1
ATOM 775 C CA . GLU A 1 104 ? -4.273 -3.442 15.300 1.00 85.38 104 GLU A CA 1
ATOM 776 C C . GLU A 1 104 ? -3.102 -3.105 14.370 1.00 85.38 104 GLU A C 1
ATOM 778 O O . GLU A 1 104 ? -2.518 -2.023 14.447 1.00 85.38 104 GLU A O 1
ATOM 783 N N . HIS A 1 105 ? -2.737 -4.030 13.482 1.00 93.75 105 HIS A N 1
ATOM 784 C CA . HIS A 1 105 ? -1.649 -3.829 12.538 1.00 93.75 105 HIS A CA 1
ATOM 785 C C . HIS A 1 105 ? -1.861 -4.629 11.258 1.00 93.75 105 HIS A C 1
ATOM 787 O O . HIS A 1 105 ? -2.597 -5.617 11.254 1.00 93.75 105 HIS A O 1
ATOM 793 N N . HIS A 1 106 ? -1.202 -4.206 10.186 1.00 95.38 106 HIS A N 1
ATOM 794 C CA . HIS A 1 106 ? -1.140 -4.911 8.913 1.00 95.38 106 HIS A CA 1
ATOM 795 C C . HIS A 1 106 ? 0.282 -4.834 8.352 1.00 95.38 106 HIS A C 1
ATOM 797 O O . HIS A 1 106 ? 0.942 -3.799 8.465 1.00 95.38 106 HIS A O 1
ATOM 803 N N . ILE A 1 107 ? 0.750 -5.931 7.754 1.00 94.81 107 ILE A N 1
ATOM 804 C CA . ILE A 1 107 ? 2.080 -6.019 7.145 1.00 94.81 107 ILE A CA 1
ATOM 805 C C . ILE A 1 107 ? 1.910 -6.109 5.634 1.00 94.81 107 ILE A C 1
ATOM 807 O O . ILE A 1 107 ? 1.321 -7.064 5.132 1.00 94.81 107 ILE A O 1
ATOM 811 N N . ILE A 1 108 ? 2.475 -5.136 4.926 1.00 95.12 108 ILE A N 1
ATOM 812 C CA . ILE A 1 108 ? 2.583 -5.139 3.470 1.00 95.12 108 ILE A CA 1
ATOM 813 C C . ILE A 1 108 ? 3.986 -5.620 3.122 1.00 95.12 108 ILE A C 1
ATOM 815 O O . ILE A 1 108 ? 4.971 -4.936 3.398 1.00 95.12 108 ILE A O 1
ATOM 819 N N . GLU A 1 109 ? 4.086 -6.802 2.520 1.00 94.19 109 GLU A N 1
ATOM 820 C CA . GLU A 1 109 ? 5.338 -7.363 2.012 1.00 94.19 109 GLU A CA 1
ATOM 821 C C . GLU A 1 109 ? 5.358 -7.239 0.488 1.00 94.19 109 GLU A C 1
ATOM 823 O O . GLU A 1 109 ? 4.775 -8.050 -0.228 1.00 94.19 109 GLU A O 1
ATOM 828 N N . ASN A 1 110 ? 6.010 -6.188 -0.014 1.00 92.56 110 ASN A N 1
ATOM 829 C CA . ASN A 1 110 ? 6.052 -5.880 -1.439 1.00 92.56 110 ASN A CA 1
ATOM 830 C C . ASN A 1 110 ? 7.446 -5.382 -1.830 1.00 92.56 110 ASN A C 1
ATOM 832 O O . ASN A 1 110 ? 7.926 -4.358 -1.346 1.00 92.56 110 ASN A O 1
ATOM 836 N N . ASN A 1 111 ? 8.095 -6.074 -2.765 1.00 92.19 111 ASN A N 1
ATOM 837 C CA . ASN A 1 111 ? 9.443 -5.722 -3.215 1.00 92.19 111 ASN A CA 1
ATOM 838 C C . ASN A 1 111 ? 9.527 -4.327 -3.852 1.00 92.19 111 ASN A C 1
ATOM 840 O O . ASN A 1 111 ? 10.618 -3.764 -3.934 1.00 92.19 111 ASN A O 1
ATOM 844 N N . HIS A 1 112 ? 8.402 -3.743 -4.275 1.00 93.94 112 HIS A N 1
ATOM 845 C CA . HIS A 1 112 ? 8.386 -2.387 -4.816 1.00 93.94 112 HIS A CA 1
ATOM 846 C C . HIS A 1 112 ? 8.658 -1.303 -3.768 1.00 93.94 112 HIS A C 1
ATOM 848 O O . HIS A 1 112 ? 9.027 -0.192 -4.143 1.00 93.94 112 HIS A O 1
ATOM 854 N N . ILE A 1 113 ? 8.592 -1.642 -2.477 1.00 95.81 113 ILE A N 1
ATOM 855 C CA . ILE A 1 113 ? 9.024 -0.766 -1.380 1.00 95.81 113 ILE A CA 1
ATOM 856 C C . ILE A 1 113 ? 10.503 -0.355 -1.555 1.00 95.81 113 ILE A C 1
ATOM 858 O O . ILE A 1 113 ? 10.885 0.770 -1.259 1.00 95.81 113 ILE A O 1
ATOM 862 N N . LEU A 1 114 ? 11.335 -1.210 -2.162 1.00 93.69 114 LEU A N 1
ATOM 863 C CA . LEU A 1 114 ? 12.741 -0.892 -2.455 1.00 93.69 114 LEU A CA 1
ATOM 864 C C . LEU A 1 114 ? 12.929 0.294 -3.417 1.00 93.69 114 LEU A C 1
ATOM 866 O O . LEU A 1 114 ? 14.041 0.806 -3.547 1.00 93.69 114 LEU A O 1
ATOM 870 N N . TYR A 1 115 ? 11.876 0.693 -4.132 1.00 93.88 115 TYR A N 1
ATOM 871 C CA . TYR A 1 115 ? 11.911 1.781 -5.105 1.00 93.88 115 TYR A CA 1
ATOM 872 C C . TYR A 1 115 ? 11.261 3.069 -4.594 1.00 93.88 115 TYR A C 1
ATOM 874 O O . TYR A 1 115 ? 11.172 4.025 -5.365 1.00 93.88 115 TYR A O 1
ATOM 882 N N . LEU A 1 116 ? 10.822 3.124 -3.331 1.00 95.19 116 LEU A N 1
ATOM 883 C CA . LEU A 1 116 ? 10.248 4.347 -2.775 1.00 95.19 116 LEU A CA 1
ATOM 884 C C . LEU A 1 116 ? 11.302 5.458 -2.747 1.00 95.19 116 LEU A C 1
ATO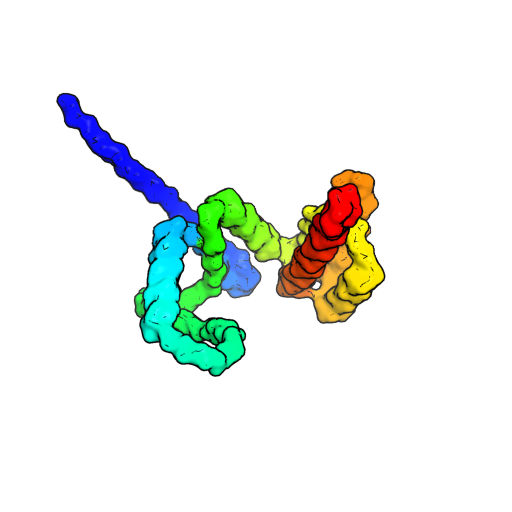M 886 O O . LEU A 1 116 ? 12.390 5.315 -2.185 1.00 95.19 116 LEU A O 1
ATOM 890 N N . GLY A 1 117 ? 10.972 6.585 -3.370 1.00 95.06 117 GLY A N 1
ATOM 891 C CA . GLY A 1 117 ? 11.781 7.790 -3.378 1.00 95.06 117 GLY A CA 1
ATOM 892 C C . GLY A 1 117 ? 11.243 8.824 -2.398 1.00 95.06 117 GLY A C 1
ATOM 893 O O . GLY A 1 117 ? 10.354 8.568 -1.589 1.00 95.06 117 GLY A O 1
ATOM 894 N N . LYS A 1 118 ? 11.786 10.040 -2.470 1.00 97.00 118 LYS A N 1
ATOM 895 C CA . LYS A 1 118 ? 11.395 11.133 -1.572 1.00 97.00 118 LYS A CA 1
ATOM 896 C C . LYS A 1 118 ? 9.888 11.421 -1.611 1.00 97.00 118 LYS A C 1
ATOM 898 O O . LYS A 1 118 ? 9.287 11.605 -0.565 1.00 97.00 118 LYS A O 1
ATOM 903 N N . ASN A 1 119 ? 9.295 11.445 -2.802 1.00 96.56 119 ASN A N 1
ATOM 904 C CA . ASN A 1 119 ? 7.876 11.747 -2.981 1.00 96.56 119 ASN A CA 1
ATOM 905 C C . ASN A 1 119 ? 6.982 10.718 -2.275 1.00 96.56 119 ASN A C 1
ATOM 907 O O . ASN A 1 119 ? 6.016 11.078 -1.609 1.00 96.56 119 ASN A O 1
ATOM 911 N N . GLU A 1 120 ? 7.336 9.440 -2.367 1.00 97.69 120 GLU A N 1
ATOM 912 C CA . GLU A 1 120 ? 6.596 8.356 -1.730 1.00 97.69 120 GLU A CA 1
ATOM 913 C C . GLU A 1 120 ? 6.761 8.406 -0.208 1.00 97.69 120 GLU A C 1
ATOM 915 O O . GLU A 1 120 ? 5.782 8.283 0.522 1.00 97.69 120 GLU A O 1
ATOM 920 N N . HIS A 1 121 ? 7.967 8.694 0.286 1.00 97.62 121 HIS A N 1
ATOM 921 C CA . HIS A 1 121 ? 8.195 8.904 1.718 1.00 97.62 121 HIS A CA 1
ATOM 922 C C . HIS A 1 121 ? 7.447 10.139 2.254 1.00 97.62 121 HIS A C 1
ATOM 924 O O . HIS A 1 121 ? 6.926 10.104 3.371 1.00 97.62 121 HIS A O 1
ATOM 930 N N . ASP A 1 122 ? 7.330 11.208 1.460 1.00 97.94 122 ASP A N 1
ATOM 931 C CA . ASP A 1 122 ? 6.528 12.386 1.804 1.00 97.94 122 ASP A CA 1
ATOM 932 C C . ASP A 1 122 ? 5.031 12.018 1.894 1.00 97.94 122 ASP A C 1
ATOM 934 O O . ASP A 1 122 ? 4.360 12.437 2.841 1.00 97.94 122 ASP A O 1
ATOM 938 N N . LYS A 1 123 ? 4.514 11.187 0.971 1.00 96.88 123 LYS A N 1
ATOM 939 C CA . LYS A 1 123 ? 3.142 10.639 1.027 1.00 96.88 123 LYS A CA 1
ATOM 940 C C . LYS A 1 123 ? 2.929 9.772 2.276 1.00 96.88 123 LYS A C 1
ATOM 942 O O . LYS A 1 123 ? 1.939 9.966 2.978 1.00 96.88 123 LYS A O 1
ATOM 947 N N . LEU A 1 124 ? 3.860 8.869 2.600 1.00 97.25 124 LEU A N 1
ATOM 948 C CA . LEU A 1 124 ? 3.793 8.034 3.811 1.00 97.25 124 LEU A CA 1
ATOM 949 C C . LEU A 1 124 ? 3.771 8.884 5.090 1.00 97.25 124 LEU A C 1
ATOM 951 O O . LEU A 1 124 ? 2.989 8.628 6.005 1.00 97.25 124 LEU A O 1
ATOM 955 N N . SER A 1 125 ? 4.593 9.932 5.149 1.00 96.44 125 SER A N 1
ATOM 956 C CA . SER A 1 125 ? 4.623 10.870 6.277 1.00 96.44 125 SER A CA 1
ATOM 957 C C . SER A 1 125 ? 3.306 11.644 6.432 1.00 96.44 125 SER A C 1
ATOM 959 O O . SER A 1 125 ? 2.768 11.770 7.538 1.00 96.44 125 SER A O 1
ATOM 961 N N . GLN A 1 126 ? 2.737 12.112 5.317 1.00 96.25 126 GLN A N 1
ATOM 962 C CA . GLN A 1 126 ? 1.425 12.764 5.306 1.00 96.25 126 GLN A CA 1
ATOM 963 C C . GLN A 1 126 ? 0.322 11.813 5.774 1.00 96.25 126 GLN A C 1
ATOM 965 O O . GLN A 1 126 ? -0.513 12.213 6.582 1.00 96.25 126 GLN A O 1
ATOM 970 N N . LEU A 1 127 ? 0.356 10.554 5.334 1.00 95.50 127 LEU A N 1
ATOM 971 C CA . LEU A 1 127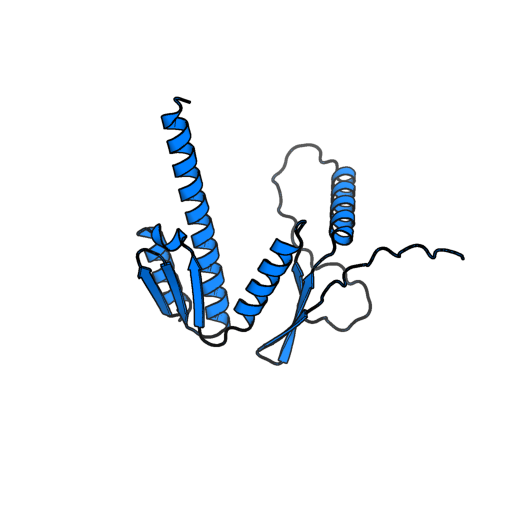 ? -0.620 9.538 5.717 1.00 95.50 127 LEU A CA 1
ATOM 972 C C . LEU A 1 127 ? -0.606 9.259 7.228 1.00 95.50 127 LEU A C 1
ATOM 974 O O . LEU A 1 127 ? -1.672 9.214 7.843 1.00 95.50 127 LEU A O 1
ATOM 978 N N . GLN A 1 128 ? 0.581 9.161 7.841 1.00 95.81 128 GLN A N 1
ATOM 979 C CA . GLN A 1 128 ? 0.717 9.052 9.302 1.00 95.81 128 GLN A CA 1
ATOM 980 C C . GLN A 1 128 ? 0.114 10.261 10.026 1.00 95.81 128 GLN A C 1
ATOM 982 O O . GLN A 1 128 ? -0.594 10.116 11.020 1.00 95.81 128 GLN A O 1
ATOM 987 N N . THR A 1 129 ? 0.369 11.464 9.507 1.00 93.38 129 THR A N 1
ATOM 988 C CA . THR A 1 129 ? -0.106 12.713 10.118 1.00 93.38 129 THR A CA 1
ATOM 989 C C . THR A 1 129 ? -1.624 12.874 9.993 1.00 93.38 129 THR A C 1
ATOM 991 O O . THR A 1 129 ? -2.261 13.388 10.910 1.00 93.38 129 THR A O 1
ATOM 994 N N . ALA A 1 130 ? -2.207 12.442 8.872 1.00 93.06 130 ALA A N 1
ATOM 995 C CA . ALA A 1 130 ? -3.630 12.595 8.582 1.00 93.06 130 ALA A CA 1
ATOM 996 C C . ALA A 1 130 ? -4.509 11.529 9.255 1.00 93.06 130 ALA A C 1
ATOM 998 O O . ALA A 1 130 ? -5.618 11.848 9.673 1.00 93.06 130 ALA A O 1
ATOM 999 N N . SER A 1 131 ? -4.010 10.294 9.376 1.00 84.94 131 SER A N 1
ATOM 1000 C CA . SER A 1 131 ? -4.836 9.121 9.721 1.00 84.94 131 SER A CA 1
ATOM 1001 C C . SER A 1 131 ? -4.557 8.570 11.125 1.00 84.94 131 SER A C 1
ATOM 1003 O O . SER A 1 131 ? -5.082 7.532 11.496 1.00 84.94 131 SER A O 1
ATOM 1005 N N . GLY A 1 132 ? -3.691 9.208 11.922 1.00 88.25 132 GLY A N 1
ATOM 1006 C CA . GLY A 1 132 ? -3.360 8.735 13.276 1.00 88.25 132 GLY A CA 1
ATOM 1007 C C . GLY A 1 132 ? -2.680 7.357 13.327 1.00 88.25 132 GLY A C 1
ATOM 1008 O O . GLY A 1 132 ? -2.573 6.764 14.400 1.00 88.25 132 GLY A O 1
ATOM 1009 N N . VAL A 1 133 ? -2.219 6.851 12.181 1.00 96.12 133 VAL A N 1
ATOM 1010 C CA . VAL A 1 133 ? -1.515 5.573 12.050 1.00 96.12 133 VAL A CA 1
ATOM 1011 C C . VAL A 1 133 ? -0.010 5.762 12.219 1.00 96.12 133 VAL A C 1
ATOM 1013 O O . VAL A 1 133 ? 0.544 6.808 11.875 1.00 96.12 133 VAL A O 1
ATOM 1016 N N . SER A 1 134 ? 0.675 4.721 12.684 1.00 97.38 134 SER A N 1
ATOM 1017 C CA . SER A 1 134 ? 2.135 4.632 12.600 1.00 97.38 134 SER A CA 1
ATOM 1018 C C . SER A 1 134 ? 2.533 3.699 11.466 1.00 97.38 134 SER A C 1
ATOM 1020 O O . SER A 1 134 ? 1.995 2.595 11.371 1.00 97.38 134 SER A O 1
ATOM 1022 N N . ILE A 1 135 ? 3.498 4.114 10.655 1.00 97.69 135 ILE A N 1
ATOM 1023 C CA . ILE A 1 135 ? 4.052 3.339 9.549 1.00 97.69 135 ILE A CA 1
ATOM 1024 C C . ILE A 1 135 ? 5.540 3.149 9.819 1.00 97.69 135 ILE A C 1
ATOM 1026 O O . ILE A 1 135 ? 6.274 4.115 10.027 1.00 97.69 135 ILE A O 1
ATOM 1030 N N . SER A 1 136 ? 5.993 1.901 9.808 1.00 96.31 136 SER A N 1
ATOM 1031 C CA . SER A 1 136 ? 7.411 1.571 9.920 1.00 96.31 136 SER A CA 1
ATOM 1032 C C . SER A 1 136 ? 7.864 0.740 8.731 1.00 96.31 136 SER A C 1
ATOM 1034 O O . SER A 1 136 ? 7.142 -0.127 8.246 1.00 96.31 136 SER A O 1
ATOM 1036 N N . GLU A 1 137 ? 9.066 1.030 8.249 1.00 96.06 137 GLU A N 1
ATOM 1037 C CA . GLU A 1 137 ? 9.669 0.353 7.112 1.00 96.06 137 GLU A CA 1
ATOM 1038 C C . GLU A 1 137 ? 10.806 -0.546 7.593 1.00 96.06 137 GLU A C 1
ATOM 1040 O O . GLU A 1 137 ? 11.664 -0.126 8.373 1.00 96.06 137 GLU A O 1
ATOM 1045 N N . THR A 1 138 ? 10.829 -1.789 7.115 1.00 94.06 138 THR A N 1
ATOM 1046 C CA . THR A 1 138 ? 11.970 -2.689 7.297 1.00 94.06 138 THR A CA 1
ATOM 1047 C C . THR A 1 138 ? 12.433 -3.197 5.943 1.00 94.06 138 THR A C 1
ATOM 1049 O O . THR A 1 138 ? 11.724 -3.936 5.258 1.00 94.06 138 THR A O 1
ATOM 1052 N N . VAL A 1 139 ? 13.662 -2.827 5.584 1.00 91.81 139 VAL A N 1
ATOM 1053 C CA . VAL A 1 139 ? 14.324 -3.257 4.353 1.00 91.81 139 VAL A CA 1
ATOM 1054 C C . VAL A 1 139 ? 15.522 -4.133 4.685 1.00 91.81 139 VAL A C 1
ATOM 1056 O O . VAL A 1 139 ? 16.388 -3.787 5.488 1.00 91.81 139 VAL A O 1
ATOM 1059 N N . SER A 1 140 ? 15.580 -5.277 4.020 1.00 87.12 140 SER A N 1
ATOM 1060 C CA . SER A 1 140 ? 16.696 -6.213 4.031 1.00 87.12 140 SER A CA 1
ATOM 1061 C C . SER A 1 140 ? 16.977 -6.685 2.597 1.00 87.12 140 SER A C 1
ATOM 1063 O O . SER A 1 140 ? 16.116 -6.535 1.729 1.00 87.12 140 SER A O 1
ATOM 1065 N N . PRO A 1 141 ? 18.141 -7.301 2.314 1.00 79.44 141 PRO A N 1
ATOM 1066 C CA . PRO A 1 141 ? 18.504 -7.720 0.956 1.00 79.44 141 PRO A CA 1
ATOM 1067 C C . PRO A 1 141 ? 17.505 -8.658 0.257 1.00 79.44 141 PRO A C 1
ATOM 1069 O O . PRO A 1 141 ? 17.539 -8.772 -0.963 1.00 79.44 141 PRO A O 1
ATOM 1072 N N . LEU A 1 142 ? 16.647 -9.348 1.014 1.00 78.38 142 LEU A N 1
ATOM 1073 C CA . LEU A 1 142 ? 15.683 -10.330 0.501 1.00 78.38 142 LEU A CA 1
ATOM 1074 C C . LEU A 1 142 ? 14.225 -9.911 0.702 1.00 78.38 142 LEU A C 1
ATOM 1076 O O . LEU A 1 142 ? 13.332 -10.592 0.208 1.00 78.38 142 LEU A O 1
ATOM 1080 N N . LYS A 1 143 ? 13.977 -8.852 1.475 1.00 87.62 143 LYS A N 1
ATOM 1081 C CA . LYS A 1 143 ? 12.640 -8.541 1.968 1.00 87.62 143 LYS A CA 1
ATOM 1082 C C . LYS A 1 143 ? 12.491 -7.057 2.236 1.00 87.62 143 LYS A C 1
ATOM 1084 O O . LYS A 1 143 ? 13.307 -6.489 2.962 1.00 87.62 143 LYS A O 1
ATOM 1089 N N . ALA A 1 144 ? 11.421 -6.479 1.709 1.00 94.44 144 ALA A N 1
ATOM 1090 C CA . ALA A 1 144 ? 10.968 -5.140 2.041 1.00 94.44 144 ALA A CA 1
ATOM 1091 C C . ALA A 1 144 ? 9.538 -5.223 2.576 1.00 94.44 144 ALA A C 1
ATOM 1093 O O . ALA A 1 144 ? 8.680 -5.873 1.973 1.00 94.44 144 ALA A O 1
ATOM 1094 N N . MET A 1 145 ? 9.312 -4.615 3.735 1.00 96.31 145 MET A N 1
ATOM 1095 C CA . MET A 1 145 ? 8.012 -4.611 4.392 1.00 96.31 145 MET A CA 1
ATOM 1096 C C . MET A 1 145 ? 7.673 -3.227 4.944 1.00 96.31 145 MET A C 1
ATOM 1098 O O . MET A 1 145 ? 8.553 -2.506 5.420 1.00 96.31 145 MET A O 1
ATOM 1102 N N . LEU A 1 146 ? 6.383 -2.906 4.921 1.00 97.31 146 LEU A N 1
ATOM 1103 C CA . LEU A 1 146 ? 5.791 -1.816 5.684 1.00 97.31 146 LEU A CA 1
ATOM 1104 C C . LEU A 1 146 ? 4.857 -2.416 6.731 1.00 97.31 146 LEU A C 1
ATOM 1106 O O . LEU A 1 146 ? 3.962 -3.191 6.399 1.00 97.31 146 LEU A O 1
ATOM 1110 N N . GLU A 1 147 ? 5.061 -2.057 7.991 1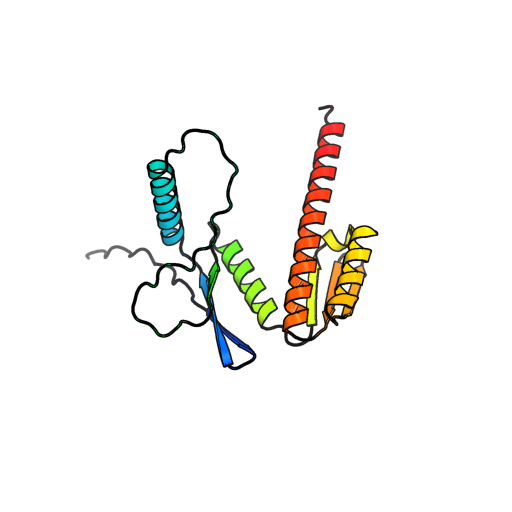.00 97.00 147 GLU A N 1
ATOM 1111 C CA . GLU A 1 147 ? 4.122 -2.350 9.066 1.00 97.00 147 GLU A CA 1
ATOM 1112 C C . GLU A 1 147 ? 3.324 -1.087 9.384 1.00 97.00 147 GLU A C 1
ATOM 1114 O O . GLU A 1 147 ? 3.896 -0.055 9.743 1.00 97.00 147 GLU A O 1
ATOM 1119 N N . ILE A 1 148 ? 2.002 -1.185 9.263 1.00 97.31 148 ILE A N 1
ATOM 1120 C CA . ILE A 1 148 ? 1.056 -0.111 9.568 1.00 97.31 148 ILE A CA 1
ATOM 1121 C C . ILE A 1 148 ? 0.298 -0.505 10.828 1.00 97.31 148 ILE A C 1
ATOM 1123 O O . ILE A 1 148 ? -0.209 -1.623 10.906 1.00 97.31 148 ILE A O 1
ATOM 1127 N N . ARG A 1 149 ? 0.214 0.393 11.809 1.00 96.81 149 ARG A N 1
ATOM 1128 C CA . ARG A 1 149 ? -0.517 0.182 13.068 1.00 96.81 149 ARG A CA 1
ATOM 1129 C C . ARG A 1 149 ? -1.477 1.335 13.320 1.00 96.81 149 ARG A C 1
ATOM 1131 O O . ARG A 1 149 ? -1.135 2.483 13.034 1.00 96.81 149 ARG A O 1
ATOM 1138 N N . GLY A 1 150 ? -2.650 1.042 13.869 1.00 94.38 150 GLY A N 1
ATOM 1139 C CA . GLY A 1 150 ? -3.675 2.049 14.147 1.00 94.38 150 GLY A CA 1
ATOM 1140 C C . GLY A 1 150 ? -5.047 1.440 14.421 1.00 94.38 150 GLY A C 1
ATOM 1141 O O . GLY A 1 150 ? -5.198 0.220 14.464 1.00 94.38 150 GLY A O 1
ATOM 1142 N N . ALA A 1 151 ? -6.055 2.297 14.605 1.00 92.56 151 ALA A N 1
ATOM 1143 C CA . ALA A 1 151 ? -7.441 1.852 14.719 1.00 92.56 151 ALA A CA 1
ATOM 1144 C C . ALA A 1 151 ? -7.914 1.227 13.398 1.00 92.56 151 ALA A C 1
ATOM 1146 O O . ALA A 1 151 ? -7.503 1.665 12.332 1.00 92.56 151 ALA A O 1
ATOM 1147 N N . GLN A 1 152 ? -8.803 0.232 13.452 1.00 89.69 152 GLN A N 1
ATOM 1148 C CA . GLN A 1 152 ? -9.177 -0.580 12.284 1.00 89.69 152 GLN A CA 1
ATOM 1149 C C . GLN A 1 152 ? -9.621 0.238 11.056 1.00 89.69 152 GLN A C 1
ATOM 1151 O O . GLN A 1 152 ? -9.202 -0.065 9.944 1.00 89.69 152 GLN A O 1
ATOM 1156 N N . ALA A 1 153 ? -10.445 1.275 11.239 1.00 89.50 153 ALA A N 1
ATOM 1157 C CA . ALA A 1 153 ? -10.913 2.108 10.128 1.00 89.50 153 ALA A CA 1
ATOM 1158 C C . ALA A 1 153 ? -9.756 2.865 9.453 1.00 89.50 153 ALA A C 1
ATOM 1160 O O . ALA A 1 153 ? -9.584 2.771 8.238 1.00 89.50 153 ALA A O 1
ATOM 1161 N N . ASP A 1 154 ? -8.927 3.531 10.257 1.00 93.12 154 ASP A N 1
ATOM 1162 C CA . ASP A 1 154 ? -7.767 4.289 9.783 1.00 93.12 154 ASP A CA 1
ATOM 1163 C C . ASP A 1 154 ? -6.679 3.363 9.214 1.00 93.12 154 ASP A C 1
ATOM 1165 O O . ASP A 1 154 ? -6.002 3.699 8.245 1.00 93.12 154 ASP A O 1
ATOM 1169 N N . LEU A 1 155 ? -6.532 2.163 9.787 1.00 93.69 155 LEU A N 1
ATOM 1170 C CA . LEU A 1 155 ? -5.625 1.117 9.322 1.00 93.69 155 LEU A CA 1
ATOM 1171 C C . LEU A 1 155 ? -6.020 0.635 7.925 1.00 93.69 155 LEU A C 1
ATOM 1173 O O . LEU A 1 155 ? -5.157 0.552 7.055 1.00 93.69 155 LEU A O 1
ATOM 1177 N N . ILE A 1 156 ? -7.305 0.342 7.696 1.00 92.50 156 ILE A N 1
ATOM 1178 C CA . ILE A 1 156 ? -7.802 -0.084 6.380 1.00 92.50 156 ILE A CA 1
ATOM 1179 C C . ILE A 1 156 ? -7.565 1.023 5.350 1.00 92.50 156 ILE A C 1
ATOM 1181 O O . ILE A 1 156 ? -7.033 0.749 4.275 1.00 92.50 156 ILE A O 1
ATOM 1185 N N . GLU A 1 157 ? -7.907 2.271 5.675 1.00 93.44 157 GLU A N 1
ATOM 1186 C CA . GLU A 1 157 ? -7.662 3.409 4.784 1.00 93.44 157 GLU A CA 1
ATOM 1187 C C . GLU A 1 157 ? -6.167 3.573 4.475 1.00 93.44 157 GLU A C 1
ATOM 1189 O O . GLU A 1 157 ? -5.783 3.733 3.312 1.00 93.44 157 GLU A O 1
ATOM 1194 N N . ALA A 1 158 ? -5.306 3.484 5.487 1.00 96.06 158 ALA A N 1
ATOM 1195 C CA . ALA A 1 158 ? -3.868 3.610 5.306 1.00 96.06 158 ALA A CA 1
ATOM 1196 C C . ALA A 1 158 ? -3.287 2.478 4.447 1.00 96.06 158 ALA A C 1
ATOM 1198 O O . ALA A 1 158 ? -2.519 2.755 3.526 1.00 96.06 158 ALA A O 1
ATOM 1199 N N . VAL A 1 159 ? -3.681 1.222 4.687 1.00 95.81 159 VAL A N 1
ATOM 1200 C CA . VAL A 1 159 ? -3.248 0.075 3.869 1.00 95.81 159 VAL A CA 1
ATOM 1201 C C . VAL A 1 159 ? -3.662 0.264 2.410 1.00 95.81 159 VAL A C 1
ATOM 1203 O O . VAL A 1 159 ? -2.825 0.104 1.523 1.00 95.81 159 VAL A O 1
ATOM 1206 N N . MET A 1 160 ? -4.907 0.678 2.152 1.00 94.31 160 MET A N 1
ATOM 1207 C CA . MET A 1 160 ? -5.390 0.928 0.788 1.00 94.31 160 MET A CA 1
ATOM 1208 C C . MET A 1 160 ? -4.579 2.028 0.090 1.00 94.31 160 MET A C 1
ATOM 1210 O O . MET A 1 160 ? -4.165 1.853 -1.055 1.00 94.31 160 MET A O 1
ATOM 1214 N N . ASN A 1 161 ? -4.297 3.139 0.779 1.00 96.38 161 ASN A N 1
ATOM 1215 C CA . ASN A 1 161 ? -3.483 4.225 0.227 1.00 96.38 161 ASN A CA 1
ATOM 1216 C C . ASN A 1 161 ? -2.048 3.775 -0.096 1.00 96.38 161 ASN A C 1
ATOM 1218 O O . ASN A 1 161 ? -1.511 4.132 -1.149 1.00 96.38 161 ASN A O 1
ATOM 1222 N N . VAL A 1 162 ? -1.431 2.981 0.785 1.00 97.00 162 VAL A N 1
ATOM 1223 C CA . VAL A 1 162 ? -0.073 2.461 0.567 1.00 97.00 162 VAL A CA 1
ATOM 1224 C C . VAL A 1 162 ? -0.034 1.481 -0.606 1.00 97.00 162 VAL A C 1
ATOM 1226 O O . VAL A 1 162 ? 0.839 1.610 -1.462 1.00 97.00 162 VAL A O 1
ATOM 1229 N N . GLU A 1 163 ? -0.981 0.548 -0.704 1.00 95.81 163 GLU A N 1
ATOM 1230 C CA . GLU A 1 163 ? -1.045 -0.410 -1.818 1.00 95.81 163 GLU A CA 1
ATOM 1231 C C . GLU A 1 163 ? -1.304 0.284 -3.164 1.00 95.81 163 GLU A C 1
ATOM 1233 O O . GLU A 1 163 ? -0.649 -0.025 -4.163 1.00 95.81 163 GLU A O 1
ATOM 1238 N N . CYS A 1 164 ? -2.183 1.293 -3.199 1.00 95.56 164 CYS A N 1
ATOM 1239 C CA . CYS A 1 164 ? -2.368 2.130 -4.387 1.00 95.56 164 CYS A CA 1
ATOM 1240 C C . CYS A 1 164 ? -1.064 2.825 -4.807 1.00 95.56 164 CYS A C 1
ATOM 1242 O O . CYS A 1 164 ? -0.690 2.769 -5.980 1.00 95.56 164 CYS A O 1
ATOM 1244 N N . MET A 1 165 ? -0.340 3.429 -3.862 1.00 97.12 165 MET A N 1
ATOM 1245 C CA . MET A 1 165 ? 0.959 4.051 -4.134 1.00 97.12 165 MET A CA 1
ATOM 1246 C C . MET A 1 165 ? 1.982 3.030 -4.662 1.00 97.12 165 MET A C 1
ATOM 1248 O O . MET A 1 165 ? 2.714 3.323 -5.607 1.00 97.12 165 MET A O 1
ATOM 1252 N N . LEU A 1 166 ? 2.030 1.820 -4.099 1.00 96.75 166 LEU A N 1
ATOM 1253 C CA . LEU A 1 166 ? 2.936 0.763 -4.560 1.00 96.75 166 LEU A CA 1
ATOM 1254 C C . LEU A 1 166 ? 2.611 0.294 -5.985 1.00 96.75 166 LEU A C 1
ATOM 1256 O O . LEU A 1 166 ? 3.532 -0.011 -6.746 1.00 96.75 166 LEU A O 1
ATOM 1260 N N . CYS A 1 167 ? 1.337 0.305 -6.383 1.00 94.44 167 CYS A N 1
ATOM 1261 C CA . CYS A 1 167 ? 0.929 0.019 -7.759 1.00 94.44 167 CYS A CA 1
ATOM 1262 C C . CYS A 1 167 ? 1.423 1.094 -8.746 1.00 94.44 167 CYS A C 1
ATOM 1264 O O . CYS A 1 167 ? 1.875 0.763 -9.847 1.00 94.44 167 CYS A O 1
ATOM 1266 N N . GLU A 1 168 ? 1.389 2.375 -8.358 1.00 96.06 168 GLU A N 1
ATOM 1267 C CA . GLU A 1 168 ? 1.966 3.470 -9.157 1.00 96.06 168 GLU A CA 1
ATOM 1268 C C . GLU A 1 168 ? 3.473 3.252 -9.368 1.00 96.06 168 GLU A C 1
ATOM 1270 O O . GLU A 1 168 ? 3.952 3.270 -10.509 1.00 96.06 168 GLU A O 1
ATOM 1275 N N . VAL A 1 169 ? 4.196 2.958 -8.281 1.00 96.62 169 VAL A N 1
ATOM 1276 C CA . VAL A 1 169 ? 5.642 2.675 -8.289 1.00 96.62 169 VAL A CA 1
ATOM 1277 C C . VAL A 1 169 ? 5.963 1.466 -9.167 1.00 96.62 169 VAL A C 1
ATOM 1279 O O . VAL A 1 169 ? 6.884 1.520 -9.986 1.00 96.62 169 VAL A O 1
ATOM 1282 N N . GLN A 1 170 ? 5.187 0.384 -9.064 1.00 95.19 170 GLN A N 1
ATOM 1283 C CA . GLN A 1 170 ? 5.329 -0.787 -9.931 1.00 95.19 170 GLN A CA 1
ATOM 1284 C C . GLN A 1 170 ? 5.189 -0.410 -11.411 1.00 95.19 170 GLN A C 1
ATOM 1286 O O . GLN A 1 170 ? 6.015 -0.819 -12.233 1.00 95.19 170 GLN A O 1
ATOM 1291 N N . GLY A 1 171 ? 4.187 0.402 -11.755 1.00 95.44 171 GLY A N 1
ATOM 1292 C CA . GLY A 1 171 ? 3.986 0.884 -13.120 1.00 95.44 171 GLY A CA 1
ATOM 1293 C C . GLY A 1 171 ? 5.155 1.733 -13.630 1.00 95.44 171 GLY A C 1
ATOM 1294 O O . GLY A 1 171 ? 5.587 1.571 -14.773 1.00 95.44 171 GLY A O 1
ATOM 1295 N N . GLU A 1 172 ? 5.702 2.620 -12.801 1.00 95.69 172 GLU A N 1
ATOM 1296 C CA . GLU A 1 172 ? 6.871 3.436 -13.152 1.00 95.69 172 GLU A CA 1
ATOM 1297 C C . GLU A 1 172 ? 8.126 2.596 -13.386 1.00 95.69 172 GLU A C 1
ATOM 1299 O O . GLU A 1 172 ? 8.823 2.777 -14.392 1.00 95.69 172 GLU A O 1
ATOM 1304 N N . VAL A 1 173 ? 8.394 1.645 -12.490 1.00 94.12 173 VAL A N 1
ATOM 1305 C CA . VAL A 1 173 ? 9.533 0.730 -12.601 1.00 94.12 173 VAL A CA 1
ATOM 1306 C C . VAL A 1 173 ? 9.406 -0.140 -13.850 1.00 94.12 173 VAL A C 1
ATOM 1308 O O . VAL A 1 173 ? 10.395 -0.303 -14.570 1.00 94.12 173 VAL A O 1
ATOM 1311 N N . ALA A 1 174 ? 8.211 -0.661 -14.140 1.00 95.81 174 ALA A N 1
ATOM 1312 C CA . ALA A 1 174 ? 7.946 -1.447 -15.342 1.00 95.81 174 ALA A CA 1
ATOM 1313 C C . ALA A 1 174 ? 8.219 -0.632 -16.615 1.00 95.81 174 ALA A C 1
ATOM 1315 O O . ALA A 1 174 ? 9.037 -1.053 -17.433 1.00 95.81 174 ALA A O 1
ATOM 1316 N N . ARG A 1 175 ? 7.646 0.576 -16.733 1.00 95.62 175 ARG A N 1
ATOM 1317 C CA . ARG A 1 175 ? 7.868 1.470 -17.888 1.00 95.62 175 ARG A CA 1
ATOM 1318 C C . ARG A 1 175 ? 9.341 1.824 -18.078 1.00 95.62 175 ARG A C 1
ATOM 1320 O O . ARG A 1 175 ? 9.842 1.850 -19.200 1.00 95.62 175 ARG A O 1
ATOM 1327 N N . LYS A 1 176 ? 10.061 2.099 -16.986 1.00 94.62 176 LYS A N 1
ATOM 1328 C CA . LYS A 1 176 ? 11.489 2.438 -17.050 1.00 94.62 176 LYS A CA 1
ATOM 1329 C C . LYS A 1 176 ? 12.333 1.255 -17.523 1.00 94.62 176 LYS A C 1
ATOM 1331 O O . LYS A 1 176 ? 13.255 1.448 -18.319 1.00 94.62 176 LYS A O 1
ATOM 1336 N N . LYS A 1 177 ? 12.027 0.048 -17.036 1.00 92.69 177 LYS A N 1
ATOM 1337 C CA . LYS A 1 177 ? 12.695 -1.190 -17.459 1.00 92.69 177 LYS A CA 1
ATOM 1338 C C . LYS A 1 177 ? 12.413 -1.494 -18.924 1.00 92.69 177 LYS A C 1
ATOM 1340 O O . LYS A 1 177 ? 13.360 -1.727 -19.662 1.00 92.69 177 LYS A O 1
ATOM 1345 N N . GLU A 1 178 ? 11.154 -1.429 -19.342 1.00 95.38 178 GLU A N 1
ATOM 1346 C CA . GLU A 1 178 ? 10.749 -1.622 -20.736 1.00 95.38 178 GLU A CA 1
ATOM 1347 C C . GLU A 1 178 ? 11.492 -0.662 -21.666 1.00 95.38 178 GLU A C 1
ATOM 1349 O O . GLU A 1 178 ? 12.173 -1.107 -22.585 1.00 95.38 178 GLU A O 1
ATOM 1354 N N . LYS A 1 179 ? 11.480 0.641 -21.357 1.00 94.56 179 LYS A N 1
ATOM 1355 C CA . LYS A 1 179 ? 12.225 1.635 -22.135 1.00 94.56 179 LYS A CA 1
ATOM 1356 C C . LYS A 1 179 ? 13.720 1.314 -22.216 1.00 94.56 179 LYS A C 1
ATOM 1358 O O . LYS A 1 179 ? 14.298 1.385 -23.288 1.00 94.56 179 LYS A O 1
ATOM 1363 N N . SER A 1 180 ? 14.339 0.933 -21.098 1.00 93.88 180 SER A N 1
ATOM 1364 C CA . SER A 1 180 ? 15.771 0.599 -21.075 1.00 93.88 180 SER A CA 1
ATOM 1365 C C . SER A 1 180 ? 16.097 -0.635 -21.923 1.00 93.88 180 SER A C 1
ATOM 1367 O O . SER A 1 180 ? 17.195 -0.730 -22.464 1.00 93.88 180 SER A O 1
ATOM 1369 N N . LEU A 1 181 ? 15.161 -1.585 -22.029 1.00 93.94 181 LEU A N 1
ATOM 1370 C CA . LEU A 1 181 ? 15.295 -2.726 -22.929 1.00 93.94 181 LEU A CA 1
ATOM 1371 C C . LEU A 1 181 ? 15.181 -2.277 -24.389 1.00 93.94 181 LEU A C 1
ATOM 1373 O O . LEU A 1 181 ? 16.043 -2.641 -25.178 1.00 93.94 181 LEU A O 1
ATOM 1377 N N . LEU A 1 182 ? 14.194 -1.449 -24.737 1.00 93.44 182 LEU A N 1
ATOM 1378 C CA . LEU A 1 182 ? 14.036 -0.915 -26.099 1.00 93.44 182 LEU A CA 1
ATOM 1379 C C . LEU A 1 182 ? 15.260 -0.097 -26.546 1.00 93.44 182 LEU A C 1
ATOM 1381 O O . LEU A 1 182 ? 15.827 -0.377 -27.602 1.00 93.44 182 LEU A O 1
ATOM 1385 N N . ASP A 1 183 ? 15.751 0.801 -25.683 1.00 93.38 183 ASP A N 1
ATOM 1386 C CA . ASP A 1 183 ? 16.957 1.602 -25.931 1.00 93.38 183 ASP A CA 1
ATOM 1387 C C . ASP A 1 183 ? 18.189 0.701 -26.202 1.00 93.38 183 ASP A C 1
ATOM 1389 O O . ASP A 1 183 ? 19.057 1.043 -27.007 1.00 93.38 183 ASP A O 1
ATOM 1393 N N . LEU A 1 184 ? 18.277 -0.470 -25.549 1.00 90.00 184 LEU A N 1
ATOM 1394 C CA . LEU A 1 184 ? 19.353 -1.450 -25.756 1.00 90.00 184 LEU A CA 1
ATOM 1395 C C . LEU A 1 184 ? 19.200 -2.232 -27.071 1.00 90.00 184 LEU A C 1
ATOM 1397 O O . LEU A 1 184 ? 20.204 -2.633 -27.663 1.00 90.00 184 LEU A O 1
ATOM 1401 N N . LEU A 1 185 ? 17.964 -2.461 -27.516 1.00 87.69 185 LEU A N 1
ATOM 1402 C CA . LEU A 1 185 ? 17.664 -3.102 -28.797 1.00 87.69 185 LEU A CA 1
ATOM 1403 C C . LEU A 1 185 ? 17.842 -2.145 -29.992 1.00 87.69 185 LEU A C 1
ATOM 1405 O O . LEU A 1 185 ? 17.915 -2.616 -31.127 1.00 87.69 185 LEU A O 1
ATOM 1409 N N . GLY A 1 186 ? 17.994 -0.840 -29.744 1.00 69.69 186 GLY A N 1
ATOM 1410 C CA . GLY A 1 186 ? 18.184 0.176 -30.781 1.00 69.69 186 GLY A CA 1
ATOM 1411 C C . GLY A 1 186 ? 16.892 0.583 -31.496 1.00 69.69 186 GLY A C 1
ATOM 1412 O O . GLY A 1 186 ? 16.970 1.040 -32.639 1.00 69.69 186 GLY A O 1
ATOM 1413 N N . GLU A 1 187 ? 15.739 0.393 -30.845 1.00 54.81 187 GLU A N 1
ATOM 1414 C CA . GLU A 1 187 ? 14.428 0.909 -31.277 1.00 54.81 187 GLU A CA 1
ATOM 1415 C C . GLU A 1 187 ? 14.130 2.303 -30.709 1.00 54.81 187 GLU A C 1
ATOM 1417 O O . GLU A 1 187 ? 14.559 2.595 -29.569 1.00 54.81 187 GLU A O 1
#

Foldseek 3Di:
DDDDDDDPDDDDQD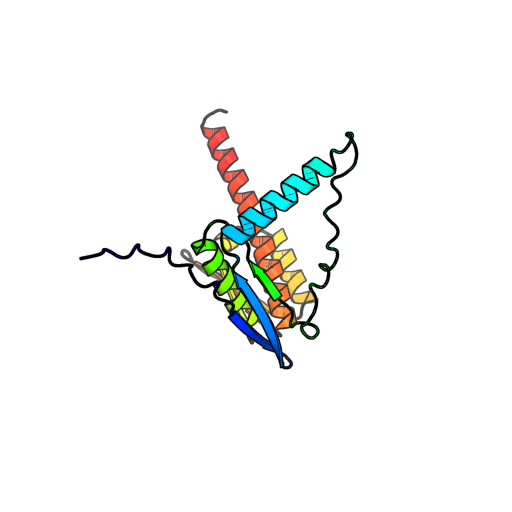WDWDQFPPRFIETETEDDPVVVVVVVVVVVVVCVVCVDDDDDDPDDPDPDPDDDPDDDDPDGHYDYDDDPDPVVSVVVVVVVNQLRPDAWKDKDKDPLLVVDDPVNVVVLVVLCVPLVKDWDWDDDPVTTMIMIGDGSVSRSVSVVSNVVVSVVSVVVVVVVVVVVVCVVVVD

Radius of gyration: 22.29 Å; chains: 1; bounding box: 57×65×48 Å

Sequence (187 aa):
MELSPISPGTTPSSNVMLQIGQGQTLQIVQGCIELQTAFCAEMTKRSNELSLSSNSVLSVPQWTRGEQRGGLEAGSPAINLMGVNSEEMCEAKEWIERLLTSEEHHIIENNHILYLGKNEHDKLSQLQTASGVSISETVSPLKAMLEIRGAQADLIEAVMNVECMLCEVQGEVARKKEKSLLDLLGE